Protein AF-A0A9P7UYM9-F1 (afdb_monomer_lite)

Foldseek 3Di:
DPPCLVCLVQQLDDDPPDHQLRVLLVVPDVSLVVNVVSLVVLLVSLLPDDPVNLPDPVSLVSLVSSLVSLLVCVVSVCCVVDLCSLVSNVLSCCSNPVPVVLVVLLQLLLVLLVVWLVSLSLCSLLVSLLVVSCVSNVDPVNVVSCLLLSLQLSLLSLLQSLVVLLVVFDPDDGQDSNCGSRDCSSVVVSVVCCVVCVVSCVPGPDPQSVVSSVLSNVLPPDDPDGSNRSSVSCSCATNVDPGD

Radius of gyration: 19.59 Å; chains: 1; bounding box: 53×36×58 Å

Secondary structure (DSSP, 8-state):
-HHHHHTGGGGTS-BTTB-HHHHHHHH-GGGHHHHHHHHHHHHHHHHT--HHHHTSHHHHHHHHHHHHHHHHHHHTTGGGG-THHHHHHHHHHHHHH-HHHHHHHHHHHHHHHHHGGGG-HHHHHHHHHHHHHHHHH--THHHHTTHHHHHHHHHHHHHHHHHHHHTTTS---PPPGGGTTSTTHHHHHHHHHHHHTHHHHHHHS-HHHHHHHHHHHHHH-SSSS-HHHHHHHHHHHHTSS---

Structure (mmCIF, N/CA/C/O backbone):
data_AF-A0A9P7UYM9-F1
#
_entry.id   AF-A0A9P7UYM9-F1
#
loop_
_atom_site.group_PDB
_atom_site.id
_atom_site.type_symbol
_atom_site.label_atom_id
_atom_site.label_alt_id
_atom_site.label_comp_id
_atom_site.label_asym_id
_atom_site.label_entity_id
_atom_site.label_seq_id
_atom_site.pdbx_PDB_ins_code
_atom_site.Cartn_x
_atom_site.Cartn_y
_atom_site.Cartn_z
_atom_site.occupancy
_atom_site.B_iso_or_equiv
_atom_site.auth_seq_id
_atom_site.auth_comp_id
_atom_site.auth_asym_id
_atom_site.auth_atom_id
_atom_site.pdbx_PDB_model_num
ATOM 1 N N . MET A 1 1 ? 9.250 -23.137 -12.640 1.00 51.44 1 MET A N 1
ATOM 2 C CA . MET A 1 1 ? 9.514 -21.682 -12.545 1.00 51.44 1 MET A CA 1
ATOM 3 C C . MET A 1 1 ? 10.900 -21.357 -11.949 1.00 51.44 1 MET A C 1
ATOM 5 O O . MET A 1 1 ? 11.287 -20.203 -11.970 1.00 51.44 1 MET A O 1
ATOM 9 N N . GLU A 1 2 ? 11.706 -22.342 -11.511 1.00 57.28 2 GLU A N 1
ATOM 10 C CA . GLU A 1 2 ? 12.935 -22.096 -10.724 1.00 57.28 2 GLU A CA 1
ATOM 11 C C . GLU A 1 2 ? 14.139 -21.466 -11.448 1.00 57.28 2 GLU A C 1
ATOM 13 O O . GLU A 1 2 ? 14.885 -20.721 -10.821 1.00 57.28 2 GLU A O 1
ATOM 18 N N . ILE A 1 3 ? 14.393 -21.760 -12.728 1.00 50.09 3 ILE A N 1
ATOM 19 C CA . ILE A 1 3 ? 15.613 -21.263 -13.404 1.00 50.09 3 ILE A CA 1
ATOM 20 C C . ILE A 1 3 ? 15.484 -19.769 -13.749 1.00 50.09 3 ILE A C 1
ATOM 22 O O . ILE A 1 3 ? 16.435 -19.003 -13.600 1.00 50.09 3 ILE A O 1
ATOM 26 N N . ARG A 1 4 ? 14.283 -19.342 -14.161 1.00 55.88 4 ARG A N 1
ATOM 27 C CA . ARG A 1 4 ? 13.996 -17.969 -14.601 1.00 55.88 4 ARG A CA 1
ATOM 28 C C . ARG A 1 4 ? 14.136 -16.957 -13.463 1.00 55.88 4 ARG A C 1
ATOM 30 O O . ARG A 1 4 ? 14.741 -15.908 -13.659 1.00 55.88 4 ARG A O 1
ATOM 37 N N . ASP A 1 5 ? 13.635 -17.293 -12.278 1.00 65.00 5 ASP A N 1
ATOM 38 C CA . ASP A 1 5 ? 13.647 -16.368 -11.142 1.00 65.00 5 ASP A CA 1
ATOM 39 C C . ASP A 1 5 ? 15.043 -16.309 -10.491 1.00 65.00 5 ASP A C 1
ATOM 41 O O . ASP A 1 5 ? 15.495 -15.237 -10.085 1.00 65.00 5 ASP A O 1
ATOM 45 N N . LYS A 1 6 ? 15.807 -17.418 -10.518 1.00 71.06 6 LYS A N 1
ATOM 46 C CA . LYS A 1 6 ? 17.222 -17.455 -10.084 1.00 71.06 6 LYS A CA 1
ATOM 47 C C . LYS A 1 6 ? 18.110 -16.511 -10.910 1.00 71.06 6 LYS A C 1
ATOM 49 O O . LYS A 1 6 ? 19.010 -15.869 -10.364 1.00 71.06 6 LYS A O 1
ATOM 54 N N . ALA A 1 7 ? 17.843 -16.380 -12.210 1.00 83.12 7 ALA A N 1
ATOM 55 C CA . ALA A 1 7 ? 18.609 -15.530 -13.124 1.00 83.12 7 ALA A CA 1
ATOM 56 C C . ALA A 1 7 ? 18.032 -14.112 -13.307 1.00 83.12 7 ALA A C 1
ATOM 58 O O . ALA A 1 7 ? 18.634 -13.305 -14.013 1.00 83.12 7 ALA A O 1
ATOM 59 N N . PHE A 1 8 ? 16.912 -13.769 -12.660 1.00 87.81 8 PHE A N 1
ATOM 60 C CA . PHE A 1 8 ? 16.214 -12.492 -12.872 1.00 87.81 8 PHE A CA 1
ATOM 61 C C . PHE A 1 8 ? 17.111 -11.260 -12.672 1.00 87.81 8 PHE A C 1
ATOM 63 O O . PHE A 1 8 ? 17.036 -10.286 -13.418 1.00 87.81 8 PHE A O 1
ATOM 70 N N . HIS A 1 9 ? 18.031 -11.331 -11.709 1.00 88.44 9 HIS A N 1
ATOM 71 C CA . HIS A 1 9 ? 19.010 -10.281 -11.433 1.00 88.44 9 HIS A CA 1
ATOM 72 C C . HIS A 1 9 ? 19.857 -9.874 -12.656 1.00 88.44 9 HIS A C 1
ATOM 74 O O . HIS A 1 9 ? 20.320 -8.735 -12.721 1.00 88.44 9 HIS A O 1
ATOM 80 N N . LEU A 1 10 ? 20.037 -10.761 -13.644 1.00 90.31 10 LEU A N 1
ATOM 81 C CA . LEU A 1 10 ? 20.764 -10.464 -14.881 1.00 90.31 10 LEU A CA 1
ATOM 82 C C . LEU A 1 10 ? 20.045 -9.431 -15.759 1.00 90.31 10 LEU A C 1
ATOM 84 O O . LEU A 1 10 ? 20.717 -8.700 -16.485 1.00 90.31 10 LEU A O 1
ATOM 88 N N . LEU A 1 11 ? 18.714 -9.321 -15.650 1.00 91.31 11 LEU A N 1
ATOM 89 C CA . LEU A 1 11 ? 17.913 -8.315 -16.360 1.00 91.31 11 LEU A CA 1
ATOM 90 C C . LEU A 1 11 ? 18.058 -6.908 -15.765 1.00 91.31 11 LEU A C 1
ATOM 92 O O . LEU A 1 11 ? 17.739 -5.919 -16.419 1.00 91.31 11 LEU A O 1
ATOM 96 N N . LEU A 1 12 ? 18.529 -6.819 -14.519 1.00 91.25 12 LEU A N 1
ATOM 97 C CA . LEU A 1 12 ? 18.721 -5.563 -13.791 1.00 91.25 12 LEU A CA 1
ATOM 98 C C . LEU A 1 12 ? 20.185 -5.119 -13.761 1.00 91.25 12 LEU A C 1
ATOM 100 O O . LEU A 1 12 ? 20.483 -3.969 -13.431 1.00 91.25 12 LEU A O 1
ATOM 104 N N . ARG A 1 13 ? 21.105 -6.028 -14.093 1.00 88.38 13 ARG A N 1
ATOM 105 C CA . ARG A 1 13 ? 22.536 -5.752 -14.148 1.00 88.38 13 ARG A CA 1
ATOM 106 C C . ARG A 1 13 ? 22.860 -4.912 -15.382 1.00 88.38 13 ARG A C 1
ATOM 108 O O . ARG A 1 13 ? 22.317 -5.131 -16.461 1.00 88.38 13 ARG A O 1
ATOM 115 N N . LYS A 1 14 ? 23.785 -3.965 -15.223 1.00 88.00 14 LYS A N 1
ATOM 116 C CA . LYS A 1 14 ? 24.377 -3.259 -16.361 1.00 88.00 14 LYS A CA 1
ATOM 117 C C . LYS A 1 14 ? 25.334 -4.180 -17.113 1.00 88.00 14 LYS A C 1
ATOM 119 O O . LYS A 1 14 ? 26.183 -4.823 -16.493 1.00 88.00 14 LYS A O 1
ATOM 124 N N . TRP A 1 15 ? 25.213 -4.188 -18.431 1.00 85.81 15 TRP A N 1
ATOM 125 C CA . TRP A 1 15 ? 26.160 -4.806 -19.349 1.00 85.81 15 TRP A CA 1
ATOM 126 C C . TRP A 1 15 ? 26.758 -3.680 -20.191 1.00 85.81 15 TRP A C 1
ATOM 128 O O . TRP A 1 15 ? 26.061 -3.065 -20.992 1.00 85.81 15 TRP A O 1
ATOM 138 N N . GLY A 1 16 ? 28.022 -3.338 -19.928 1.00 86.88 16 GLY A N 1
ATOM 139 C CA . GLY A 1 16 ? 28.596 -2.076 -20.400 1.00 86.88 16 GLY A CA 1
ATOM 140 C C . GLY A 1 16 ? 28.020 -0.887 -19.626 1.00 86.88 16 GLY A C 1
ATOM 141 O O . GLY A 1 16 ? 28.102 -0.844 -18.396 1.00 86.88 16 GLY A O 1
ATOM 142 N N . ASP A 1 17 ? 27.426 0.074 -20.331 1.00 88.94 17 ASP A N 1
ATOM 143 C CA . ASP A 1 17 ? 26.919 1.327 -19.762 1.00 88.94 17 ASP A CA 1
ATOM 144 C C . ASP A 1 17 ? 25.404 1.313 -19.455 1.00 88.94 17 ASP A C 1
ATOM 146 O O . ASP A 1 17 ? 24.905 2.201 -18.754 1.00 88.94 17 ASP A O 1
ATOM 150 N N . ALA A 1 18 ? 24.672 0.293 -19.920 1.00 91.19 18 ALA A N 1
ATOM 151 C CA . ALA A 1 18 ? 23.214 0.216 -19.834 1.00 91.19 18 ALA A CA 1
ATOM 152 C C . ALA A 1 18 ? 22.706 -1.115 -19.255 1.00 91.19 18 ALA A C 1
ATOM 154 O O . ALA A 1 18 ? 23.356 -2.156 -19.335 1.00 91.19 18 ALA A O 1
ATOM 155 N N . THR A 1 19 ? 21.513 -1.087 -18.656 1.00 94.19 19 THR A N 1
ATOM 156 C CA . THR A 1 19 ? 20.737 -2.309 -18.388 1.00 94.19 19 THR A CA 1
ATOM 157 C C . THR A 1 19 ? 20.071 -2.788 -19.684 1.00 94.19 19 THR A C 1
ATOM 159 O O . THR A 1 19 ? 19.872 -1.970 -20.585 1.00 94.19 19 THR A O 1
ATOM 162 N N . PRO A 1 20 ? 19.668 -4.069 -19.792 1.00 94.75 20 PRO A N 1
ATOM 163 C CA . PRO A 1 20 ? 18.936 -4.570 -20.957 1.00 94.75 20 PRO A CA 1
ATOM 164 C C . PRO A 1 20 ? 17.717 -3.716 -21.333 1.00 94.75 20 PRO A C 1
ATOM 166 O O . PRO A 1 20 ? 17.529 -3.399 -22.505 1.00 94.75 20 PRO A O 1
ATOM 169 N N . LEU A 1 21 ? 16.935 -3.268 -20.341 1.00 94.00 21 LEU A N 1
ATOM 170 C CA . LEU A 1 21 ? 15.787 -2.392 -20.581 1.00 94.00 21 LEU A CA 1
ATOM 171 C C . LEU A 1 21 ? 16.217 -1.025 -21.124 1.00 94.00 21 LEU A C 1
ATOM 173 O O . LEU A 1 21 ? 15.674 -0.567 -22.125 1.00 94.00 21 LEU A O 1
ATOM 177 N N . LEU A 1 22 ? 17.204 -0.378 -20.495 1.00 93.75 22 LEU A N 1
ATOM 178 C CA . LEU A 1 22 ? 17.693 0.923 -20.957 1.00 93.75 22 LEU A CA 1
ATOM 179 C C . LEU A 1 22 ? 18.284 0.838 -22.367 1.00 93.75 22 LEU A C 1
ATOM 181 O O . LEU A 1 22 ? 18.065 1.737 -23.174 1.00 93.75 22 LEU A O 1
ATOM 185 N N . HIS A 1 23 ? 19.003 -0.240 -22.675 1.00 94.12 23 HIS A N 1
ATOM 186 C CA . HIS A 1 23 ? 19.555 -0.470 -24.003 1.00 94.12 23 HIS A CA 1
ATOM 187 C C . HIS A 1 23 ? 18.448 -0.588 -25.059 1.00 94.12 23 HIS A C 1
ATOM 189 O O . HIS A 1 23 ? 18.479 0.142 -26.046 1.00 94.12 23 HIS A O 1
ATOM 195 N N . ALA A 1 24 ? 17.425 -1.416 -24.813 1.00 93.50 24 ALA A N 1
ATOM 196 C CA . ALA A 1 24 ? 16.278 -1.548 -25.714 1.00 93.50 24 ALA A CA 1
ATOM 197 C C . ALA A 1 24 ? 15.563 -0.203 -25.943 1.00 93.50 24 ALA A C 1
ATOM 199 O O . ALA A 1 24 ? 15.263 0.155 -27.080 1.00 93.50 24 ALA A O 1
ATOM 200 N N . MET A 1 25 ? 15.356 0.583 -24.879 1.00 92.50 25 MET A N 1
ATOM 201 C CA . MET A 1 25 ? 14.735 1.910 -24.984 1.00 92.50 25 MET A CA 1
ATOM 202 C C . MET A 1 25 ? 15.581 2.912 -25.780 1.00 92.50 25 MET A C 1
ATOM 204 O O . MET A 1 25 ? 15.022 3.708 -26.529 1.00 92.50 25 MET A O 1
ATOM 208 N N . ARG A 1 26 ? 16.914 2.872 -25.646 1.00 93.19 26 ARG A N 1
ATOM 209 C CA . ARG A 1 26 ? 17.832 3.762 -26.379 1.00 93.19 26 ARG A CA 1
ATOM 210 C C . ARG A 1 26 ? 17.861 3.492 -27.881 1.00 93.19 26 ARG A C 1
ATOM 212 O O . ARG A 1 26 ? 18.061 4.432 -28.640 1.00 93.19 26 ARG A O 1
ATOM 219 N N . ILE A 1 27 ? 17.669 2.242 -28.308 1.00 92.69 27 ILE A N 1
ATOM 220 C CA . ILE A 1 27 ? 17.578 1.913 -29.740 1.00 92.69 27 ILE A CA 1
ATOM 221 C C . ILE A 1 27 ? 16.287 2.491 -30.347 1.00 92.69 27 ILE A C 1
ATOM 223 O O . ILE A 1 27 ? 16.267 2.887 -31.511 1.00 92.69 27 ILE A O 1
ATOM 227 N N . GLY A 1 28 ? 15.215 2.580 -29.556 1.00 87.62 28 GLY A N 1
ATOM 228 C CA . GLY A 1 28 ? 13.964 3.218 -29.952 1.00 87.62 28 GLY A CA 1
ATOM 229 C C . GLY A 1 28 ? 12.921 2.234 -30.481 1.00 87.62 28 GLY A C 1
ATOM 230 O O . GLY A 1 28 ? 12.781 1.115 -29.987 1.00 87.62 28 GLY A O 1
ATOM 231 N N . THR A 1 29 ? 12.132 2.668 -31.465 1.00 86.56 29 THR A N 1
ATOM 232 C CA . THR A 1 29 ? 10.886 1.995 -31.880 1.00 86.56 29 THR A CA 1
ATOM 233 C C . THR A 1 29 ? 11.078 0.550 -32.331 1.00 86.56 29 THR A C 1
ATOM 235 O O . THR A 1 29 ? 10.232 -0.285 -32.022 1.00 86.56 29 THR A O 1
ATOM 238 N N . SER A 1 30 ? 12.199 0.227 -32.980 1.00 91.69 30 SER A N 1
ATOM 239 C CA . SER A 1 30 ? 12.502 -1.135 -33.444 1.00 91.69 3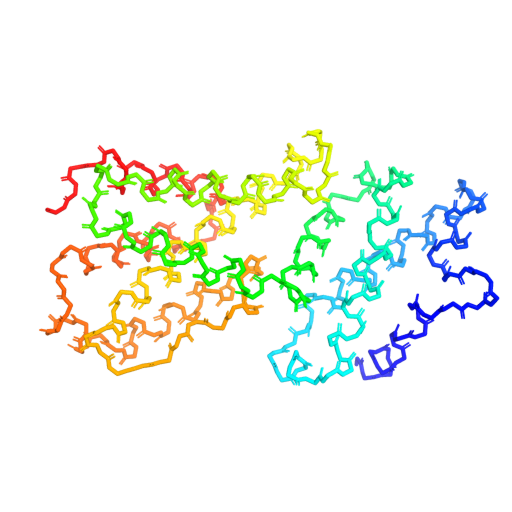0 SER A CA 1
ATOM 240 C C . SER A 1 30 ? 12.620 -2.162 -32.311 1.00 91.69 30 SER A C 1
ATOM 242 O O . SER A 1 30 ? 12.441 -3.350 -32.554 1.00 91.69 30 SER A O 1
ATOM 244 N N . HIS A 1 31 ? 12.887 -1.719 -31.077 1.00 92.88 31 HIS A N 1
ATOM 245 C CA . HIS A 1 31 ? 13.041 -2.578 -29.896 1.00 92.88 31 HIS A CA 1
ATOM 246 C C . HIS A 1 31 ? 11.980 -2.302 -28.819 1.00 92.88 31 HIS A C 1
ATOM 248 O O . HIS A 1 31 ? 12.111 -2.756 -27.679 1.00 92.88 31 HIS A O 1
ATOM 254 N N . ARG A 1 32 ? 10.894 -1.597 -29.174 1.00 88.38 32 ARG A N 1
ATOM 255 C CA . ARG A 1 32 ? 9.796 -1.292 -28.245 1.00 88.38 32 ARG A CA 1
ATOM 256 C C . ARG A 1 32 ? 9.163 -2.558 -27.665 1.00 88.38 32 ARG A C 1
ATOM 258 O O . ARG A 1 32 ? 8.951 -2.622 -26.459 1.00 88.38 32 ARG A O 1
ATOM 265 N N . GLU A 1 33 ? 8.943 -3.579 -28.491 1.00 90.25 33 GLU A N 1
ATOM 266 C CA . GLU A 1 33 ? 8.398 -4.872 -28.047 1.00 90.25 33 GLU A CA 1
ATOM 267 C C . GLU A 1 33 ? 9.318 -5.574 -27.042 1.00 90.25 33 GLU A C 1
ATOM 269 O O . GLU A 1 33 ? 8.859 -6.134 -26.050 1.00 90.25 33 GLU A O 1
ATOM 274 N N . VAL A 1 34 ? 10.637 -5.476 -27.229 1.00 92.56 34 VAL A N 1
ATOM 275 C CA . VAL A 1 34 ? 11.612 -6.029 -26.276 1.00 92.56 34 VAL A CA 1
ATOM 276 C C . VAL A 1 34 ? 11.501 -5.318 -24.928 1.00 92.56 34 VAL A C 1
ATOM 278 O O . VAL A 1 34 ? 11.482 -5.973 -23.885 1.00 92.56 34 VAL A O 1
ATOM 281 N N . ALA A 1 35 ? 11.375 -3.987 -24.932 1.00 91.88 35 ALA A N 1
ATOM 282 C CA . ALA A 1 35 ? 11.158 -3.221 -23.708 1.00 91.88 35 ALA A CA 1
ATOM 283 C C . ALA A 1 35 ? 9.848 -3.628 -23.009 1.00 91.88 35 ALA A C 1
ATOM 285 O O . ALA A 1 35 ? 9.851 -3.833 -21.796 1.00 91.88 35 ALA A O 1
ATOM 286 N N . ILE A 1 36 ? 8.758 -3.827 -23.759 1.00 89.44 36 ILE A N 1
ATOM 287 C CA . ILE A 1 36 ? 7.470 -4.303 -23.226 1.00 89.44 36 ILE A CA 1
ATOM 288 C C . ILE A 1 36 ? 7.613 -5.690 -22.583 1.00 89.44 36 ILE A C 1
ATOM 290 O O . ILE A 1 36 ? 7.172 -5.889 -21.451 1.00 89.44 36 ILE A O 1
ATOM 294 N N . VAL A 1 37 ? 8.289 -6.635 -23.244 1.00 91.25 37 VAL A N 1
ATOM 295 C CA . VAL A 1 37 ? 8.531 -7.983 -22.698 1.00 91.25 37 VAL A CA 1
ATOM 296 C C . VAL A 1 37 ? 9.333 -7.926 -21.394 1.00 91.25 37 VAL A C 1
ATOM 298 O O . VAL A 1 37 ? 9.002 -8.627 -20.432 1.00 91.25 37 VAL A O 1
ATOM 301 N N . LEU A 1 38 ? 10.361 -7.075 -21.325 1.00 92.75 38 LEU A N 1
ATOM 302 C CA . LEU A 1 38 ? 11.157 -6.879 -20.110 1.00 92.75 38 LEU A CA 1
ATOM 303 C C . LEU A 1 38 ? 10.324 -6.276 -18.971 1.00 92.75 38 LEU A C 1
ATOM 305 O O . LEU A 1 38 ? 10.402 -6.757 -17.840 1.00 92.75 38 LEU A O 1
ATOM 309 N N . LEU A 1 39 ? 9.482 -5.282 -19.262 1.00 91.62 39 LEU A N 1
ATOM 310 C CA . LEU A 1 39 ? 8.560 -4.705 -18.279 1.00 91.62 39 LEU A CA 1
ATOM 311 C C . LEU A 1 39 ? 7.536 -5.731 -17.780 1.00 91.62 39 LEU A C 1
ATOM 313 O O . LEU A 1 39 ? 7.299 -5.820 -16.575 1.00 91.62 39 LEU A O 1
ATOM 317 N N . GLY A 1 40 ? 7.000 -6.569 -18.669 1.00 89.75 40 GLY A N 1
ATOM 318 C CA . GLY A 1 40 ? 6.127 -7.681 -18.292 1.00 89.75 40 GLY A CA 1
ATOM 319 C C . GLY A 1 40 ? 6.831 -8.698 -17.386 1.00 89.75 40 GLY A C 1
ATOM 320 O O . GLY A 1 40 ? 6.243 -9.189 -16.420 1.00 89.75 40 GLY A O 1
ATOM 321 N N . ALA A 1 41 ? 8.116 -8.980 -17.634 1.00 91.19 41 ALA A N 1
ATOM 322 C CA . ALA A 1 41 ? 8.924 -9.815 -16.745 1.00 91.19 41 ALA A CA 1
ATOM 323 C C . ALA A 1 41 ? 9.129 -9.162 -15.367 1.00 91.19 41 ALA A C 1
ATOM 325 O O . ALA A 1 41 ? 9.083 -9.863 -14.355 1.00 91.19 41 ALA A O 1
ATOM 326 N N . PHE A 1 42 ? 9.309 -7.838 -15.314 1.00 92.62 42 PHE A N 1
ATOM 327 C CA . PHE A 1 42 ? 9.443 -7.094 -14.058 1.00 92.62 42 PH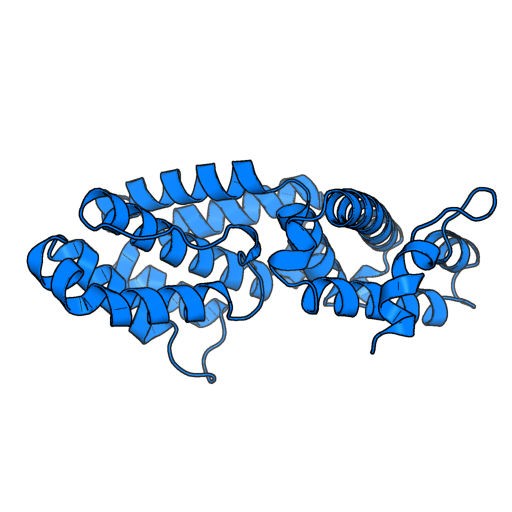E A CA 1
ATOM 328 C C . PHE A 1 42 ? 8.148 -7.120 -13.250 1.00 92.62 42 PHE A C 1
ATOM 330 O O . PHE A 1 42 ? 8.182 -7.501 -12.082 1.00 92.62 42 PHE A O 1
ATOM 337 N N . SER A 1 43 ? 7.015 -6.797 -13.879 1.00 89.44 43 SER A N 1
ATOM 338 C CA . SER A 1 43 ? 5.691 -6.856 -13.249 1.00 89.44 43 SER A CA 1
ATOM 339 C C . SER A 1 43 ? 5.404 -8.251 -12.687 1.00 89.44 43 SER A C 1
ATOM 341 O O . SER A 1 43 ? 5.076 -8.410 -11.509 1.00 89.44 43 SER A O 1
ATOM 343 N N . ARG A 1 44 ? 5.660 -9.298 -13.486 1.00 89.62 44 ARG A N 1
ATOM 344 C CA . ARG A 1 44 ? 5.503 -10.685 -13.038 1.00 89.62 44 ARG A CA 1
ATOM 345 C C . ARG A 1 44 ? 6.380 -10.999 -11.828 1.00 89.62 44 ARG A C 1
ATOM 347 O O . ARG A 1 44 ? 5.875 -11.606 -10.890 1.00 89.62 44 ARG A O 1
ATOM 354 N N . TYR A 1 45 ? 7.653 -10.603 -11.835 1.00 90.75 45 TYR A N 1
ATOM 355 C CA . TYR A 1 45 ? 8.552 -10.840 -10.703 1.00 90.75 45 TYR A CA 1
ATOM 356 C C . TYR A 1 45 ? 8.022 -10.190 -9.418 1.00 90.75 45 TYR A C 1
ATOM 358 O O . TYR A 1 45 ? 7.913 -10.878 -8.408 1.00 90.75 45 TYR A O 1
ATOM 366 N N . ILE A 1 46 ? 7.607 -8.916 -9.461 1.00 90.00 46 ILE A N 1
ATOM 367 C CA . ILE A 1 46 ? 7.038 -8.207 -8.295 1.00 90.00 46 ILE A CA 1
ATOM 368 C C . ILE A 1 46 ? 5.817 -8.953 -7.735 1.00 90.00 46 ILE A C 1
ATOM 370 O O . ILE A 1 46 ? 5.718 -9.175 -6.524 1.00 90.00 46 ILE A O 1
ATOM 374 N N . ASN A 1 47 ? 4.899 -9.373 -8.609 1.00 87.88 47 ASN A N 1
ATOM 375 C CA . ASN A 1 47 ? 3.651 -10.019 -8.201 1.00 87.88 47 ASN A CA 1
ATOM 376 C C . ASN A 1 47 ? 3.866 -11.402 -7.565 1.00 87.88 47 ASN A C 1
ATOM 378 O O . ASN A 1 47 ? 3.070 -11.811 -6.722 1.00 87.88 47 ASN A O 1
ATOM 382 N N . HIS A 1 48 ? 4.963 -12.090 -7.898 1.00 88.56 48 HIS A N 1
ATOM 383 C CA . HIS A 1 48 ? 5.302 -13.410 -7.347 1.00 88.56 48 HIS A CA 1
ATOM 384 C C . HIS A 1 48 ? 6.242 -13.354 -6.133 1.00 88.56 48 HIS A C 1
ATOM 386 O O . HIS A 1 48 ? 6.591 -14.400 -5.600 1.00 88.56 48 HIS A O 1
ATOM 392 N N . LEU A 1 49 ? 6.657 -12.165 -5.674 1.00 88.25 49 LEU A N 1
ATOM 393 C CA . LEU A 1 49 ? 7.465 -12.059 -4.459 1.00 88.25 49 LEU A CA 1
ATOM 394 C C . LEU A 1 49 ? 6.635 -12.377 -3.213 1.00 88.25 49 LEU A C 1
ATOM 396 O O . LEU A 1 49 ? 5.643 -11.696 -2.915 1.00 88.25 49 LEU A O 1
ATOM 400 N N . ASP A 1 50 ? 7.099 -13.350 -2.441 1.00 84.81 50 ASP A N 1
ATOM 401 C CA . ASP A 1 50 ? 6.510 -13.709 -1.157 1.00 84.81 50 ASP A CA 1
ATOM 402 C C . ASP A 1 50 ? 7.269 -13.088 0.017 1.00 84.81 50 ASP A C 1
ATOM 404 O O . ASP A 1 50 ? 8.368 -12.545 -0.109 1.00 84.81 50 ASP A O 1
ATOM 408 N N . GLU A 1 51 ? 6.664 -13.162 1.201 1.00 82.00 51 GLU A N 1
ATOM 409 C CA . GLU A 1 51 ? 7.203 -12.561 2.423 1.00 82.00 51 GLU A CA 1
ATOM 410 C C . GLU A 1 51 ? 8.611 -13.073 2.760 1.00 82.00 51 GLU A C 1
ATOM 412 O O . GLU A 1 51 ? 9.497 -12.316 3.160 1.00 82.00 51 GLU A O 1
ATOM 417 N N . SER A 1 52 ? 8.837 -14.372 2.559 1.00 85.12 52 SER A N 1
ATOM 418 C CA . SER A 1 52 ? 10.129 -15.017 2.796 1.00 85.12 52 SER A CA 1
ATOM 419 C C . SER A 1 52 ? 11.226 -14.479 1.871 1.00 85.12 52 SER A C 1
ATOM 421 O O . SER A 1 52 ? 12.387 -14.395 2.281 1.00 85.12 52 SER A O 1
ATOM 423 N N . ASP A 1 53 ? 10.877 -14.068 0.650 1.00 85.38 53 ASP A N 1
ATOM 424 C CA . ASP A 1 53 ? 11.812 -13.460 -0.290 1.00 85.38 53 ASP A CA 1
ATOM 425 C C . ASP A 1 53 ? 12.145 -12.026 0.091 1.00 85.38 53 ASP A C 1
ATOM 427 O O . ASP A 1 53 ? 13.308 -11.630 -0.004 1.00 85.38 53 ASP A O 1
ATOM 431 N N . LEU A 1 54 ? 11.165 -11.261 0.571 1.00 85.25 54 LEU A N 1
ATOM 432 C CA . LEU A 1 54 ? 11.353 -9.862 0.968 1.00 85.25 54 LEU A CA 1
ATOM 433 C C . LEU A 1 54 ? 12.253 -9.703 2.195 1.00 85.25 54 LEU A C 1
ATOM 435 O O . LEU A 1 54 ? 12.978 -8.714 2.303 1.00 85.25 54 LEU A O 1
ATOM 439 N N . ARG A 1 55 ? 12.299 -10.717 3.066 1.00 85.06 55 ARG A N 1
ATOM 440 C CA . ARG A 1 55 ? 13.237 -10.768 4.200 1.00 85.06 55 ARG A CA 1
ATOM 441 C C . ARG A 1 55 ? 14.699 -10.918 3.771 1.00 85.06 55 ARG A C 1
ATOM 443 O O . ARG A 1 55 ? 15.598 -10.642 4.564 1.00 85.06 55 ARG A O 1
ATOM 450 N N . LYS A 1 56 ? 14.973 -11.349 2.534 1.00 88.19 56 LYS A N 1
ATOM 451 C CA . LYS A 1 56 ? 16.345 -11.533 2.039 1.00 88.19 56 LYS A CA 1
ATOM 452 C C . LYS A 1 56 ? 16.938 -10.168 1.653 1.00 88.19 56 LYS A C 1
ATOM 454 O O . LYS A 1 56 ? 16.410 -9.513 0.751 1.00 88.19 56 LYS A O 1
ATOM 459 N N . PRO A 1 57 ? 18.100 -9.761 2.205 1.00 86.88 57 PRO A N 1
ATOM 460 C CA . PRO A 1 57 ? 18.726 -8.476 1.869 1.00 86.88 57 PRO A CA 1
ATOM 461 C C . PRO A 1 57 ? 18.986 -8.291 0.367 1.00 86.88 57 PRO A C 1
ATOM 463 O O . PRO A 1 57 ? 18.825 -7.197 -0.172 1.00 86.88 57 PRO A O 1
ATOM 466 N N . LYS A 1 58 ? 19.326 -9.382 -0.335 1.00 88.25 58 LYS A N 1
ATOM 467 C CA . LYS A 1 58 ? 19.526 -9.381 -1.792 1.00 88.25 58 LYS A CA 1
ATOM 468 C C . LYS A 1 58 ? 18.266 -8.954 -2.550 1.00 88.25 58 LYS A C 1
ATOM 470 O O . LYS A 1 58 ? 18.377 -8.198 -3.510 1.00 88.25 58 LYS A O 1
ATOM 475 N N . THR A 1 59 ? 17.084 -9.377 -2.105 1.00 90.00 59 THR A N 1
ATOM 476 C CA . THR A 1 59 ? 15.806 -8.999 -2.723 1.00 90.00 59 THR A CA 1
ATOM 477 C C . THR A 1 59 ? 15.562 -7.502 -2.604 1.00 90.00 59 THR A C 1
ATOM 479 O O . THR A 1 59 ? 15.163 -6.877 -3.581 1.00 90.00 59 THR A O 1
ATOM 482 N N . LYS A 1 60 ? 15.895 -6.891 -1.459 1.00 88.75 60 LYS A N 1
ATOM 483 C CA . LYS A 1 60 ? 15.784 -5.435 -1.278 1.00 88.75 60 LYS A CA 1
ATOM 484 C C . LYS A 1 60 ? 16.681 -4.668 -2.255 1.00 88.75 60 LYS A C 1
ATOM 486 O O . LYS A 1 60 ? 16.243 -3.684 -2.848 1.00 88.75 60 LYS A O 1
ATOM 491 N N . THR A 1 61 ? 17.903 -5.147 -2.495 1.00 91.06 61 THR A N 1
ATOM 492 C CA . THR A 1 61 ? 18.795 -4.586 -3.526 1.00 91.06 61 THR A CA 1
ATOM 493 C C . THR A 1 61 ? 18.208 -4.731 -4.931 1.00 91.06 61 THR A C 1
ATOM 495 O O . THR A 1 61 ? 18.255 -3.781 -5.714 1.00 91.06 61 THR A O 1
ATOM 498 N N . LEU A 1 62 ? 17.612 -5.886 -5.248 1.00 92.25 62 LEU A N 1
ATOM 499 C CA . LEU A 1 62 ? 16.953 -6.108 -6.537 1.00 92.25 62 LEU A CA 1
ATOM 500 C C . LEU A 1 62 ? 15.750 -5.183 -6.729 1.00 92.25 62 LEU A C 1
ATOM 502 O O . LEU A 1 62 ? 15.636 -4.576 -7.787 1.00 92.25 62 LEU A O 1
ATOM 506 N N . LEU A 1 63 ? 14.904 -5.010 -5.712 1.00 93.38 63 LEU A N 1
ATOM 507 C CA . LEU A 1 63 ? 13.759 -4.099 -5.769 1.00 93.38 63 LEU A CA 1
ATOM 508 C C . LEU A 1 63 ? 14.193 -2.649 -6.003 1.00 93.38 63 LEU A C 1
ATOM 510 O O . LEU A 1 63 ? 13.584 -1.957 -6.812 1.00 93.38 63 LEU A O 1
ATOM 514 N N . LYS A 1 64 ? 15.290 -2.196 -5.384 1.00 93.31 64 LYS A N 1
ATOM 515 C CA . LYS A 1 64 ? 15.855 -0.863 -5.664 1.00 93.31 64 LYS A CA 1
ATOM 516 C C . LYS A 1 64 ? 16.320 -0.722 -7.113 1.00 93.31 64 LYS A C 1
ATOM 518 O O . LYS A 1 64 ? 16.019 0.276 -7.762 1.00 93.31 64 LYS A O 1
ATOM 523 N N . ALA A 1 65 ? 17.024 -1.723 -7.643 1.00 93.38 65 ALA A N 1
ATOM 524 C CA . ALA A 1 65 ? 17.450 -1.716 -9.042 1.00 93.38 65 ALA A CA 1
ATOM 525 C C . ALA A 1 65 ? 16.249 -1.744 -10.003 1.00 93.38 65 ALA A C 1
ATOM 527 O O . ALA A 1 65 ? 16.233 -1.031 -11.008 1.00 93.38 65 ALA A O 1
ATOM 528 N N . LEU A 1 66 ? 15.225 -2.530 -9.672 1.00 94.62 66 LEU A N 1
ATOM 529 C CA . LEU A 1 66 ? 13.986 -2.635 -10.430 1.00 94.62 66 LEU A CA 1
ATOM 530 C C . LEU A 1 66 ? 13.222 -1.306 -10.429 1.00 94.62 66 LEU A C 1
ATOM 532 O O . LEU A 1 66 ? 12.850 -0.828 -11.496 1.00 94.62 66 LEU A O 1
ATOM 536 N N . ARG A 1 67 ? 13.107 -0.645 -9.271 1.00 94.19 67 ARG A N 1
ATOM 537 C CA . ARG A 1 67 ? 12.514 0.693 -9.127 1.00 94.19 67 ARG A CA 1
ATOM 538 C C . ARG A 1 67 ? 13.166 1.705 -10.066 1.00 94.19 67 ARG A C 1
ATOM 540 O O . ARG A 1 67 ? 12.457 2.405 -10.784 1.00 94.19 67 ARG A O 1
ATOM 547 N N . THR A 1 68 ? 14.498 1.751 -10.106 1.00 92.75 68 THR A N 1
ATOM 548 C CA . THR A 1 68 ? 15.236 2.643 -11.015 1.00 92.75 68 THR A CA 1
ATOM 549 C C . THR A 1 68 ? 14.918 2.346 -12.481 1.00 92.75 68 THR A C 1
ATOM 551 O O . THR A 1 68 ? 14.689 3.269 -13.256 1.00 92.75 68 THR A O 1
ATOM 554 N N . ASN A 1 69 ? 14.858 1.070 -12.870 1.00 93.25 69 ASN A N 1
ATOM 555 C CA . ASN A 1 69 ? 14.539 0.681 -14.247 1.00 93.25 69 ASN A CA 1
ATOM 556 C C . ASN A 1 69 ? 13.088 1.021 -14.634 1.00 93.25 69 ASN A C 1
ATOM 558 O O . ASN A 1 69 ? 12.858 1.532 -15.728 1.00 93.25 69 ASN A O 1
ATOM 562 N N . LEU A 1 70 ? 12.122 0.793 -13.739 1.00 93.56 70 LEU A N 1
ATOM 563 C CA . LEU A 1 70 ? 10.721 1.162 -13.963 1.00 93.56 70 LEU A CA 1
ATOM 564 C C . LEU A 1 70 ? 10.553 2.683 -14.059 1.00 93.56 70 LEU A C 1
ATOM 566 O O . LEU A 1 70 ? 9.853 3.162 -14.947 1.00 93.56 70 LEU A O 1
ATOM 570 N N . LYS A 1 71 ? 11.245 3.451 -13.205 1.00 91.31 71 LYS A N 1
ATOM 571 C CA . LYS A 1 71 ? 11.231 4.917 -13.282 1.00 91.31 71 LYS A CA 1
ATOM 572 C C . LYS A 1 71 ? 11.787 5.415 -14.613 1.00 91.31 71 LYS A C 1
ATOM 574 O O . LYS A 1 71 ? 11.170 6.270 -15.237 1.00 91.31 71 LYS A O 1
ATOM 579 N N . LEU A 1 72 ? 12.895 4.834 -15.081 1.00 90.69 72 LEU A N 1
ATOM 580 C CA . LEU A 1 72 ? 13.445 5.142 -16.402 1.00 90.69 72 LEU A CA 1
ATOM 581 C C . LEU A 1 72 ? 12.437 4.838 -17.515 1.00 90.69 72 LEU A C 1
ATOM 583 O O . LEU A 1 72 ? 12.248 5.671 -18.390 1.00 90.69 72 LEU A O 1
ATOM 587 N N . ALA A 1 73 ? 11.744 3.699 -17.472 1.00 91.00 73 ALA A N 1
ATOM 588 C CA . ALA A 1 73 ? 10.715 3.382 -18.464 1.00 91.00 73 ALA A CA 1
ATOM 589 C C . ALA A 1 73 ? 9.568 4.403 -18.490 1.00 91.00 73 ALA A C 1
ATOM 591 O O . ALA A 1 73 ? 9.116 4.800 -19.565 1.00 91.00 73 ALA A O 1
ATOM 592 N N . ILE A 1 74 ? 9.132 4.864 -17.315 1.00 89.19 74 ILE A N 1
ATOM 593 C CA . ILE A 1 74 ? 8.136 5.935 -17.184 1.00 89.19 74 ILE A CA 1
ATOM 594 C C . ILE A 1 74 ? 8.668 7.245 -17.785 1.00 89.19 74 ILE A C 1
ATOM 596 O O . ILE A 1 74 ? 7.952 7.934 -18.515 1.00 89.19 74 ILE A O 1
ATOM 600 N N . ASP A 1 75 ? 9.929 7.585 -17.521 1.00 87.69 75 ASP A N 1
ATOM 601 C CA . ASP A 1 75 ? 10.551 8.813 -18.025 1.00 87.69 75 ASP A CA 1
ATOM 602 C C . ASP A 1 75 ? 10.754 8.788 -19.547 1.00 87.69 75 ASP A C 1
ATOM 604 O O . ASP A 1 75 ? 10.591 9.822 -20.192 1.00 87.69 75 ASP A O 1
ATOM 608 N N . TYR A 1 76 ? 10.985 7.606 -20.128 1.00 87.44 76 TYR A N 1
ATOM 609 C CA . TYR A 1 76 ? 11.020 7.362 -21.577 1.00 87.44 76 TYR A CA 1
ATOM 610 C C . TYR A 1 76 ? 9.622 7.250 -22.225 1.00 87.44 76 TYR A C 1
ATOM 612 O O . TYR A 1 76 ? 9.517 7.001 -23.424 1.00 87.44 76 TYR A O 1
ATOM 620 N N . GLY A 1 77 ? 8.535 7.436 -21.465 1.00 84.00 77 GLY A N 1
ATOM 621 C CA . GLY A 1 77 ? 7.169 7.512 -22.003 1.00 84.00 77 GLY A CA 1
ATOM 622 C C . GLY A 1 77 ? 6.497 6.165 -22.297 1.00 84.00 77 GLY A C 1
ATOM 623 O O . GLY A 1 77 ? 5.439 6.134 -22.934 1.00 84.00 77 GLY A O 1
ATOM 624 N N . LEU A 1 78 ? 7.054 5.048 -21.810 1.00 83.50 78 LEU A N 1
ATOM 625 C CA . LEU A 1 78 ? 6.458 3.714 -21.995 1.00 83.50 78 LEU A CA 1
ATOM 626 C C . LEU A 1 78 ? 5.160 3.506 -21.200 1.00 83.50 78 LEU A C 1
ATOM 628 O O . LEU A 1 78 ? 4.420 2.566 -21.486 1.00 83.50 78 LEU A O 1
ATOM 632 N N . SER A 1 79 ? 4.843 4.393 -20.254 1.00 77.94 79 SER A N 1
ATOM 633 C CA . SER A 1 79 ? 3.590 4.364 -19.486 1.00 77.94 79 SER A CA 1
ATOM 634 C C . SER A 1 79 ? 2.342 4.480 -20.363 1.00 77.94 79 SER A C 1
ATOM 636 O O . SER A 1 79 ? 1.302 3.935 -20.016 1.00 77.94 79 SER A O 1
ATOM 638 N N . SER A 1 80 ? 2.450 5.124 -21.529 1.00 72.19 80 SER A N 1
ATOM 639 C CA . SER A 1 80 ? 1.359 5.221 -22.512 1.00 72.19 80 SER A CA 1
ATOM 640 C C . SER A 1 80 ? 0.969 3.874 -23.135 1.00 72.19 80 SER A C 1
ATOM 642 O O . SER A 1 80 ? -0.129 3.735 -23.663 1.00 72.19 80 SER A O 1
ATOM 644 N N . SER A 1 81 ? 1.857 2.877 -23.096 1.00 69.38 81 SER A N 1
ATOM 645 C CA . SER A 1 81 ? 1.641 1.562 -23.720 1.00 69.38 81 SER A CA 1
ATOM 646 C C . SER A 1 81 ? 1.557 0.414 -22.729 1.00 69.38 81 SER A C 1
ATOM 648 O O . SER A 1 81 ? 1.380 -0.724 -23.152 1.00 69.38 81 SER A O 1
ATOM 650 N N . GLN A 1 82 ? 1.729 0.687 -21.437 1.00 74.38 82 GLN A N 1
ATOM 651 C CA . GLN A 1 82 ? 1.705 -0.305 -20.367 1.00 74.38 82 GLN A CA 1
ATOM 652 C C . GLN A 1 82 ? 0.972 0.296 -19.165 1.00 74.38 82 GLN A C 1
ATOM 654 O O . GLN A 1 82 ? 1.576 1.020 -18.371 1.00 74.38 82 GLN A O 1
ATOM 659 N N . SER A 1 83 ? -0.322 -0.016 -19.033 1.00 69.69 83 SER A N 1
ATOM 660 C CA . SER A 1 83 ? -1.186 0.462 -17.938 1.00 69.69 83 SER A CA 1
ATOM 661 C C . SER A 1 83 ? -0.607 0.134 -16.561 1.00 69.69 83 SER A C 1
ATOM 663 O O . SER A 1 83 ? -0.624 0.961 -15.651 1.00 69.69 83 SER A O 1
ATOM 665 N N . ASP A 1 84 ? -0.008 -1.050 -16.439 1.00 81.44 84 ASP A N 1
ATOM 666 C CA . ASP A 1 84 ? 0.421 -1.602 -15.154 1.00 81.44 84 ASP A CA 1
ATOM 667 C C . ASP A 1 84 ? 1.825 -1.134 -14.749 1.00 81.44 84 ASP A C 1
ATOM 669 O O . ASP A 1 84 ? 2.298 -1.452 -13.654 1.00 81.44 84 ASP A O 1
ATOM 673 N N . LEU A 1 85 ? 2.517 -0.375 -15.611 1.00 87.31 85 LEU A N 1
ATOM 674 C CA . LEU A 1 85 ? 3.878 0.098 -15.357 1.00 87.31 85 LEU A CA 1
ATOM 675 C C . LEU A 1 85 ? 3.931 0.993 -14.116 1.00 87.31 85 LEU A C 1
ATOM 677 O O . LEU A 1 85 ? 4.781 0.805 -13.243 1.00 87.31 85 LEU A O 1
ATOM 681 N N . THR A 1 86 ? 3.006 1.949 -14.023 1.00 88.44 86 THR A N 1
ATOM 682 C CA . THR A 1 86 ? 2.941 2.891 -12.902 1.00 88.44 86 THR A CA 1
ATOM 683 C C . THR A 1 86 ? 2.587 2.166 -11.603 1.00 88.44 86 THR A C 1
ATOM 685 O O . THR A 1 86 ? 3.233 2.397 -10.582 1.00 88.44 86 THR A O 1
ATOM 688 N N . ALA A 1 87 ? 1.635 1.227 -11.641 1.00 89.25 87 ALA A N 1
ATOM 689 C CA . ALA A 1 87 ? 1.287 0.403 -10.483 1.00 89.25 87 ALA A CA 1
ATOM 690 C C . ALA A 1 87 ? 2.473 -0.467 -10.026 1.00 89.25 87 ALA A C 1
ATOM 692 O O . ALA A 1 87 ? 2.820 -0.466 -8.846 1.00 89.25 87 ALA A O 1
ATOM 693 N N . SER A 1 88 ? 3.164 -1.124 -10.965 1.00 91.19 88 SER A N 1
ATOM 694 C CA . SER A 1 88 ? 4.367 -1.926 -10.692 1.00 91.19 88 SER A CA 1
ATOM 695 C C . SER A 1 88 ? 5.486 -1.078 -10.074 1.00 91.19 88 SER A C 1
ATOM 697 O O . SER A 1 88 ? 6.170 -1.517 -9.144 1.00 91.19 88 SER A O 1
ATOM 699 N N . PHE A 1 89 ? 5.669 0.159 -10.551 1.00 93.31 89 PHE A N 1
ATOM 700 C CA . PHE A 1 89 ? 6.613 1.110 -9.961 1.00 93.31 89 PHE A CA 1
ATOM 701 C C . PHE A 1 89 ? 6.239 1.445 -8.515 1.00 93.31 89 PHE A C 1
ATOM 703 O O . PHE A 1 89 ? 7.096 1.340 -7.636 1.00 93.31 89 PHE A O 1
ATOM 710 N N . MET A 1 90 ? 4.974 1.786 -8.257 1.00 93.00 90 MET A N 1
ATOM 711 C CA . MET A 1 90 ? 4.504 2.146 -6.918 1.00 93.00 90 MET A CA 1
ATOM 712 C C . MET A 1 90 ? 4.615 0.978 -5.931 1.00 93.00 90 MET A C 1
ATOM 714 O O . MET A 1 90 ? 5.135 1.161 -4.831 1.00 93.00 90 MET A O 1
ATOM 718 N N . GLN A 1 91 ? 4.234 -0.236 -6.336 1.00 92.12 91 GLN A N 1
ATOM 719 C CA . GLN A 1 91 ? 4.413 -1.443 -5.520 1.00 92.12 91 GLN A CA 1
ATOM 720 C C . GLN A 1 91 ? 5.890 -1.681 -5.188 1.00 92.12 91 GLN A C 1
ATOM 722 O O . GLN A 1 91 ? 6.249 -1.876 -4.028 1.00 92.12 91 GLN A O 1
ATOM 727 N N . THR A 1 92 ? 6.770 -1.597 -6.191 1.00 93.56 92 THR A N 1
ATOM 728 C CA . THR A 1 92 ? 8.217 -1.766 -5.985 1.00 93.56 92 THR A CA 1
ATOM 729 C C . THR A 1 92 ? 8.779 -0.703 -5.045 1.00 93.56 92 THR A C 1
ATOM 731 O O . THR A 1 92 ? 9.626 -1.000 -4.198 1.00 93.56 92 THR A O 1
ATOM 734 N N . LEU A 1 93 ? 8.323 0.543 -5.181 1.00 93.50 93 LEU A N 1
ATOM 735 C CA . LEU A 1 93 ? 8.713 1.641 -4.308 1.00 93.50 93 LEU A CA 1
ATOM 736 C C . LEU A 1 93 ? 8.315 1.353 -2.857 1.00 93.50 93 LEU A C 1
ATOM 738 O O . LEU A 1 93 ? 9.179 1.410 -1.979 1.00 93.50 93 LEU A O 1
ATOM 742 N N . ILE A 1 94 ? 7.064 0.951 -2.616 1.00 93.25 94 ILE A N 1
ATOM 743 C CA . ILE A 1 94 ? 6.611 0.589 -1.271 1.00 93.25 94 ILE A CA 1
ATOM 744 C C . ILE A 1 94 ? 7.444 -0.564 -0.702 1.00 93.25 94 ILE A C 1
ATOM 746 O O . ILE A 1 94 ? 7.988 -0.444 0.393 1.00 93.25 94 ILE A O 1
ATOM 750 N N . MET A 1 95 ? 7.625 -1.642 -1.466 1.00 91.56 95 MET A N 1
ATOM 751 C CA . MET A 1 95 ? 8.343 -2.840 -1.014 1.00 91.56 95 MET A CA 1
ATOM 752 C C . MET A 1 95 ? 9.844 -2.608 -0.778 1.00 91.56 95 MET A C 1
ATOM 754 O O . MET A 1 95 ? 10.486 -3.374 -0.060 1.00 91.56 95 MET A O 1
ATOM 758 N N . SER A 1 96 ? 10.440 -1.591 -1.407 1.00 91.75 96 SER A N 1
ATOM 759 C CA . SER A 1 96 ? 11.867 -1.288 -1.245 1.00 91.75 96 SER A CA 1
ATOM 760 C C . SER A 1 96 ? 12.144 -0.251 -0.159 1.00 91.75 96 SER A C 1
ATOM 762 O O . SER A 1 96 ? 13.158 -0.369 0.539 1.00 91.75 96 SER A O 1
ATOM 764 N N . GLU A 1 97 ? 11.298 0.773 -0.039 1.00 90.94 97 GLU A N 1
ATOM 765 C CA . GLU A 1 97 ? 11.584 1.987 0.742 1.00 90.94 97 GLU A CA 1
ATOM 766 C C . GLU A 1 97 ? 10.341 2.587 1.441 1.00 90.94 97 GLU A C 1
ATOM 768 O O . GLU A 1 97 ? 10.470 3.573 2.167 1.00 90.94 97 GLU A O 1
ATOM 773 N N . GLY A 1 98 ? 9.148 2.004 1.278 1.00 91.81 98 GLY A N 1
ATOM 774 C CA . GLY A 1 98 ? 7.884 2.565 1.774 1.00 91.81 98 GLY A CA 1
ATOM 775 C C . GLY A 1 98 ? 7.501 2.218 3.211 1.00 91.81 98 GLY A C 1
ATOM 776 O O . GLY A 1 98 ? 6.528 2.784 3.704 1.00 91.81 98 GLY A O 1
ATOM 777 N N . ASP A 1 99 ? 8.247 1.347 3.901 1.00 93.62 99 ASP A N 1
ATOM 778 C CA . ASP A 1 99 ? 7.878 0.822 5.230 1.00 93.62 99 ASP A CA 1
ATOM 779 C C . ASP A 1 99 ? 7.498 1.922 6.230 1.00 93.62 99 ASP A C 1
ATOM 781 O O . ASP A 1 99 ? 6.452 1.872 6.888 1.00 93.62 99 ASP A O 1
ATOM 785 N N . LYS A 1 100 ? 8.340 2.959 6.310 1.00 95.88 100 LYS A N 1
ATOM 786 C CA . LYS A 1 100 ? 8.116 4.098 7.202 1.00 95.88 100 LYS A CA 1
ATOM 787 C C . LYS A 1 100 ? 6.855 4.866 6.818 1.00 95.88 100 LYS A C 1
ATOM 789 O O . LYS A 1 100 ? 6.060 5.197 7.689 1.00 95.88 100 LYS A O 1
ATOM 794 N N . TRP A 1 101 ? 6.660 5.128 5.528 1.00 97.44 101 TRP A N 1
ATOM 795 C CA . TRP A 1 101 ? 5.501 5.877 5.057 1.00 97.44 101 TRP A CA 1
ATOM 796 C C . TRP A 1 101 ? 4.197 5.123 5.342 1.00 97.44 101 TRP A C 1
ATOM 798 O O . TRP A 1 101 ? 3.280 5.721 5.900 1.00 97.44 101 TRP A O 1
ATOM 808 N N . VAL A 1 102 ? 4.131 3.816 5.055 1.00 97.81 102 VAL A N 1
ATOM 809 C CA . VAL A 1 102 ? 2.935 3.000 5.340 1.00 97.81 102 VAL A CA 1
ATOM 810 C C . VAL A 1 102 ? 2.651 2.964 6.841 1.00 97.81 102 VAL A C 1
ATOM 812 O O . VAL A 1 102 ? 1.502 3.130 7.244 1.00 97.81 102 VAL A O 1
ATOM 815 N N . SER A 1 103 ? 3.681 2.809 7.678 1.00 97.69 103 SER A N 1
ATOM 816 C CA . SER A 1 103 ? 3.529 2.824 9.141 1.00 97.69 103 SER A CA 1
ATOM 817 C C . SER A 1 103 ? 2.993 4.167 9.647 1.00 97.69 103 SER A C 1
ATOM 819 O O . SER A 1 103 ? 2.015 4.202 10.396 1.00 97.69 103 SER A O 1
ATOM 821 N N . ASP A 1 104 ? 3.586 5.274 9.191 1.00 98.31 104 ASP A N 1
ATOM 822 C CA . ASP A 1 104 ? 3.182 6.628 9.577 1.00 98.31 104 ASP A CA 1
ATOM 823 C C . ASP A 1 104 ? 1.734 6.917 9.120 1.00 98.31 104 ASP A C 1
ATOM 825 O O . ASP A 1 104 ? 0.934 7.461 9.883 1.00 98.31 104 ASP A O 1
ATOM 829 N N . GLN A 1 105 ? 1.348 6.504 7.904 1.00 98.50 105 GLN A N 1
ATOM 830 C CA . GLN A 1 105 ? -0.026 6.685 7.420 1.00 98.50 105 GLN A CA 1
ATOM 831 C C . GLN A 1 105 ? -1.029 5.753 8.101 1.00 98.50 105 GLN A C 1
ATOM 833 O O . GLN A 1 105 ? -2.144 6.181 8.387 1.00 98.50 105 GLN A O 1
ATOM 838 N N . THR A 1 106 ? -0.637 4.523 8.433 1.00 98.56 106 THR A N 1
ATOM 839 C CA . THR A 1 106 ? -1.460 3.607 9.238 1.00 98.56 106 THR A CA 1
ATOM 840 C C . THR A 1 106 ? -1.788 4.239 10.590 1.00 98.56 106 THR A C 1
ATOM 842 O O . THR A 1 106 ? -2.938 4.198 11.029 1.00 98.56 106 THR A O 1
ATOM 845 N N . LEU A 1 107 ? -0.806 4.882 11.232 1.00 98.19 107 LEU A N 1
ATOM 846 C CA . LEU A 1 107 ? -1.023 5.615 12.477 1.00 98.19 107 LEU A CA 1
ATOM 847 C C . LEU A 1 107 ? -1.973 6.805 12.274 1.00 98.19 107 LEU A C 1
ATOM 849 O O . LEU A 1 107 ? -2.958 6.917 13.003 1.00 98.19 107 LEU A O 1
ATOM 853 N N . ASN A 1 108 ? -1.736 7.648 11.267 1.00 98.44 108 ASN A N 1
ATOM 854 C CA . ASN A 1 108 ? -2.587 8.813 10.992 1.00 98.44 108 ASN A CA 1
ATOM 855 C C . ASN A 1 108 ? -4.049 8.419 10.728 1.00 98.44 108 ASN A C 1
ATOM 857 O O . ASN A 1 108 ? -4.968 8.992 11.315 1.00 98.44 108 ASN A O 1
ATOM 861 N N . VAL A 1 109 ? -4.269 7.398 9.898 1.00 98.69 109 VAL A N 1
ATOM 862 C CA . VAL A 1 109 ? -5.611 6.880 9.594 1.00 98.69 109 VAL A CA 1
ATOM 863 C C . VAL A 1 109 ? -6.236 6.231 10.832 1.00 98.69 109 VAL A C 1
ATOM 865 O O . VAL A 1 109 ? -7.437 6.364 11.051 1.00 98.69 109 VAL A O 1
ATOM 868 N N . SER A 1 110 ? -5.446 5.598 11.709 1.00 98.44 110 SER A N 1
ATOM 869 C CA . SER A 1 110 ? -5.967 5.041 12.966 1.00 98.44 110 SER A CA 1
ATOM 870 C C . SER A 1 110 ? -6.495 6.128 13.911 1.00 98.44 110 SER A C 1
ATOM 872 O O . SER A 1 110 ? -7.522 5.938 14.565 1.00 98.44 110 SER A O 1
ATOM 874 N N . LEU A 1 111 ? -5.839 7.293 13.950 1.00 98.25 111 LEU A N 1
ATOM 875 C CA . LEU A 1 111 ? -6.304 8.448 14.720 1.00 98.25 111 LEU A CA 1
ATOM 876 C C . LEU A 1 111 ? -7.606 9.002 14.133 1.00 98.25 111 LEU A C 1
ATOM 878 O O . LEU A 1 111 ? -8.551 9.255 14.881 1.00 98.25 111 LEU A O 1
ATOM 882 N N . ALA A 1 112 ? -7.692 9.097 12.806 1.00 98.06 112 ALA A N 1
ATOM 883 C CA . ALA A 1 112 ? -8.905 9.508 12.104 1.00 98.06 112 ALA A CA 1
ATOM 884 C C . ALA A 1 112 ? -10.084 8.554 12.371 1.00 98.06 112 ALA A C 1
ATOM 886 O O . ALA A 1 112 ? -11.174 8.988 12.738 1.00 98.06 112 ALA A O 1
ATOM 887 N N . LEU A 1 113 ? -9.848 7.239 12.310 1.00 97.62 113 LEU A N 1
ATOM 888 C CA . LEU A 1 113 ? -10.854 6.220 12.632 1.00 97.62 113 LEU A CA 1
ATOM 889 C C . LEU A 1 113 ? -11.364 6.337 14.077 1.00 97.62 113 LEU A C 1
ATOM 891 O O . LEU A 1 113 ? -12.549 6.090 14.328 1.00 97.62 113 LEU A O 1
ATOM 895 N N . ARG A 1 114 ? -10.496 6.710 15.027 1.00 95.94 114 ARG A N 1
ATOM 896 C CA . ARG A 1 114 ? -10.876 6.947 16.431 1.00 95.94 114 ARG A CA 1
ATOM 897 C C . ARG A 1 114 ? -11.705 8.218 16.602 1.00 95.94 114 ARG A C 1
ATOM 899 O O . ARG A 1 114 ? -12.667 8.185 17.364 1.00 95.94 114 ARG A O 1
ATOM 906 N N . ALA A 1 115 ? -11.356 9.294 15.894 1.00 95.44 115 ALA A N 1
ATOM 907 C CA . ALA A 1 115 ? -12.135 10.535 15.865 1.00 95.44 115 ALA A CA 1
ATOM 908 C C . ALA A 1 115 ? -13.518 10.332 15.226 1.00 95.44 115 ALA A C 1
ATOM 910 O O . ALA A 1 115 ? -14.483 11.006 15.574 1.00 95.44 115 ALA A O 1
ATOM 911 N N . GLY A 1 116 ? -13.632 9.337 14.349 1.00 92.19 116 GLY A N 1
ATOM 912 C CA . GLY A 1 116 ? -14.880 8.953 13.732 1.00 92.19 116 GLY A CA 1
ATOM 913 C C . GLY A 1 116 ? -15.152 9.708 12.443 1.00 92.19 116 GLY A C 1
ATOM 914 O O . GLY A 1 116 ? -14.226 9.948 11.683 1.00 92.19 116 GLY A O 1
ATOM 915 N N . THR A 1 117 ? -16.411 10.052 12.180 1.00 92.62 117 THR A N 1
ATOM 916 C CA . THR A 1 117 ? -16.803 10.728 10.930 1.00 92.62 117 THR A CA 1
ATOM 917 C C . THR A 1 117 ? -16.176 12.112 10.818 1.00 92.62 117 THR A C 1
ATOM 919 O O . THR A 1 117 ? -15.691 12.481 9.758 1.00 92.62 117 THR A O 1
ATOM 922 N N . SER A 1 118 ? -16.033 12.828 11.939 1.00 93.38 118 SER A N 1
ATOM 923 C CA . SER A 1 118 ? -15.282 14.091 12.003 1.00 93.38 118 SER A CA 1
ATOM 924 C C . SER A 1 118 ? -13.794 13.947 11.668 1.00 93.38 118 SER A C 1
ATOM 926 O O . SER A 1 118 ? -13.145 14.936 11.341 1.00 93.38 1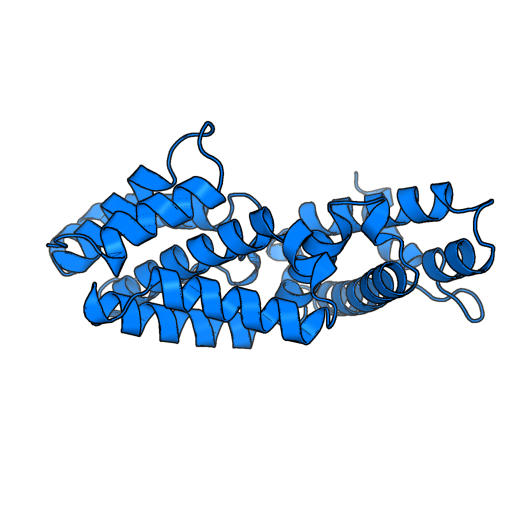18 SER A O 1
ATOM 928 N N . GLY A 1 119 ? -13.244 12.734 11.774 1.00 95.00 119 GLY A N 1
ATOM 929 C CA . GLY A 1 119 ? -11.872 12.430 11.389 1.00 95.00 119 GLY A CA 1
ATOM 930 C C . GLY A 1 119 ? -11.690 12.199 9.892 1.00 95.00 119 GLY A C 1
ATOM 931 O O . GLY A 1 119 ? -10.551 12.222 9.444 1.00 95.00 119 GLY A O 1
ATOM 932 N N . GLU A 1 120 ? -12.769 11.962 9.141 1.00 97.44 120 GLU A N 1
ATOM 933 C CA . GLU A 1 120 ? -12.759 11.665 7.699 1.00 97.44 120 GLU A CA 1
ATOM 934 C C . GLU A 1 120 ? -11.651 10.663 7.285 1.00 97.44 120 GLU A C 1
ATOM 936 O O . GLU A 1 120 ? -10.779 10.974 6.459 1.00 97.44 120 GLU A O 1
ATOM 941 N N . PRO A 1 121 ? -11.602 9.467 7.910 1.00 98.06 121 PRO A N 1
ATOM 942 C CA . PRO A 1 121 ? -10.524 8.500 7.709 1.00 98.06 121 PRO A CA 1
ATOM 943 C C . PRO A 1 121 ? -10.326 8.065 6.254 1.00 98.06 121 PRO A C 1
ATOM 945 O O . PRO A 1 121 ? -9.180 7.826 5.861 1.00 98.06 121 PRO A O 1
ATOM 948 N N . VAL A 1 122 ? -11.392 7.964 5.452 1.00 98.31 122 VAL A N 1
ATOM 949 C CA . VAL A 1 122 ? -11.286 7.554 4.041 1.00 98.31 122 VAL A CA 1
ATOM 950 C C . VAL A 1 122 ? -10.632 8.664 3.229 1.00 98.31 122 VAL A C 1
ATOM 952 O O . VAL A 1 122 ? -9.642 8.411 2.537 1.00 98.31 122 VAL A O 1
ATOM 955 N N . ARG A 1 123 ? -11.092 9.909 3.397 1.00 98.06 123 ARG A N 1
ATOM 956 C CA . ARG A 1 123 ? -10.489 11.092 2.770 1.00 98.06 123 ARG A CA 1
ATOM 957 C C . ARG A 1 123 ? -9.020 11.262 3.148 1.00 98.06 123 ARG A C 1
ATOM 959 O O . ARG A 1 123 ? -8.204 11.588 2.280 1.00 98.06 123 ARG A O 1
ATOM 966 N N . ILE A 1 124 ? -8.660 11.047 4.417 1.00 98.31 124 ILE A N 1
ATOM 967 C CA . ILE A 1 124 ? -7.263 11.113 4.876 1.00 98.31 124 ILE A CA 1
ATOM 968 C C . ILE A 1 124 ? -6.416 10.035 4.197 1.00 98.31 124 ILE A C 1
ATOM 970 O O . ILE A 1 124 ? -5.353 10.358 3.662 1.00 98.31 124 ILE A O 1
ATOM 974 N N . ALA A 1 125 ? -6.885 8.785 4.176 1.00 98.44 125 ALA A N 1
ATOM 975 C CA . ALA A 1 125 ? -6.174 7.687 3.525 1.00 98.44 125 ALA A CA 1
ATOM 976 C C . ALA A 1 125 ? -5.954 7.971 2.028 1.00 98.44 125 ALA A C 1
ATOM 978 O O . ALA A 1 125 ? -4.814 7.928 1.555 1.00 98.44 125 ALA A O 1
ATOM 979 N N . GLU A 1 126 ? -7.012 8.352 1.306 1.00 97.44 126 GLU A N 1
ATOM 980 C CA . GLU A 1 126 ? -6.945 8.639 -0.130 1.00 97.44 126 GLU A CA 1
ATOM 981 C C . GLU A 1 126 ? -6.008 9.816 -0.426 1.00 97.44 126 GLU A C 1
ATOM 983 O O . GLU A 1 126 ? -5.121 9.729 -1.282 1.00 97.44 126 GLU A O 1
ATOM 988 N N . THR A 1 127 ? -6.147 10.912 0.325 1.00 96.75 127 THR A N 1
ATOM 989 C CA . THR A 1 127 ? -5.310 12.106 0.154 1.00 96.75 127 THR A CA 1
ATOM 990 C C . THR A 1 127 ? -3.836 11.784 0.384 1.00 96.75 127 THR A C 1
ATOM 992 O O . THR A 1 127 ? -2.978 12.249 -0.372 1.00 96.75 127 THR A O 1
ATOM 995 N N . SER A 1 128 ? -3.518 10.983 1.404 1.00 97.00 128 SER A N 1
ATOM 996 C CA . SER A 1 128 ? -2.143 10.574 1.688 1.00 97.00 128 SER A CA 1
ATOM 997 C C . SER A 1 128 ? -1.548 9.734 0.560 1.00 97.00 128 SER A C 1
ATOM 999 O O . SER A 1 128 ? -0.428 10.019 0.127 1.00 97.00 128 SER A O 1
ATOM 1001 N N . VAL A 1 129 ? -2.291 8.749 0.041 1.00 95.44 129 VAL A N 1
ATOM 1002 C CA . VAL A 1 129 ? -1.852 7.911 -1.089 1.00 95.44 129 VAL A CA 1
ATOM 1003 C C . VAL A 1 129 ? -1.631 8.760 -2.341 1.00 95.44 129 VAL A C 1
ATOM 1005 O O . VAL A 1 129 ? -0.576 8.659 -2.971 1.00 95.44 129 VAL A O 1
ATOM 1008 N N . ARG A 1 130 ? -2.579 9.646 -2.679 1.00 93.69 130 ARG A N 1
ATOM 1009 C CA . ARG A 1 130 ? -2.457 10.545 -3.837 1.00 93.69 130 ARG A CA 1
ATOM 1010 C C . ARG A 1 130 ? -1.245 11.456 -3.712 1.00 93.69 130 ARG A C 1
ATOM 1012 O O . ARG A 1 130 ? -0.454 11.533 -4.644 1.00 93.69 130 ARG A O 1
ATOM 1019 N N . ARG A 1 131 ? -1.041 12.095 -2.554 1.00 93.25 131 ARG A N 1
ATOM 1020 C CA . ARG A 1 131 ? 0.136 12.950 -2.306 1.00 93.25 131 ARG A CA 1
ATOM 1021 C C . ARG A 1 131 ? 1.444 12.182 -2.466 1.00 93.25 131 ARG A C 1
ATOM 1023 O O . ARG A 1 131 ? 2.393 12.722 -3.033 1.00 93.25 131 ARG A O 1
ATOM 1030 N N . TYR A 1 132 ? 1.490 10.941 -1.988 1.00 93.31 132 TYR A N 1
ATOM 1031 C CA . TYR A 1 132 ? 2.656 10.081 -2.154 1.00 93.31 132 TYR A CA 1
ATOM 1032 C C . TYR A 1 132 ? 2.910 9.757 -3.631 1.00 93.31 132 TYR A C 1
ATOM 1034 O O . TYR A 1 132 ? 4.010 9.993 -4.121 1.00 93.31 132 TYR A O 1
ATOM 1042 N N . ALA A 1 133 ? 1.885 9.334 -4.375 1.00 90.31 133 ALA A N 1
ATOM 1043 C CA . ALA A 1 133 ? 2.001 9.080 -5.811 1.00 90.31 133 ALA A CA 1
ATOM 1044 C C . ALA A 1 133 ? 2.435 10.331 -6.596 1.00 90.31 133 ALA A C 1
ATOM 1046 O O . ALA A 1 133 ? 3.349 10.251 -7.417 1.00 90.31 133 ALA A O 1
ATOM 1047 N N . THR A 1 134 ? 1.853 11.501 -6.305 1.00 89.31 134 THR A N 1
ATOM 1048 C CA . THR A 1 134 ? 2.228 12.776 -6.939 1.00 89.31 134 THR A CA 1
ATOM 1049 C C . THR A 1 134 ? 3.698 13.102 -6.722 1.00 89.31 134 THR A C 1
ATOM 1051 O O . THR A 1 134 ? 4.390 13.475 -7.669 1.00 89.31 134 THR A O 1
ATOM 1054 N N . LYS A 1 135 ? 4.187 12.947 -5.486 1.00 90.75 135 LYS A N 1
ATOM 1055 C CA . LYS A 1 135 ? 5.582 13.229 -5.136 1.00 90.75 135 LYS A CA 1
ATOM 1056 C C . LYS A 1 135 ? 6.558 12.350 -5.924 1.00 90.75 135 LYS A C 1
ATOM 1058 O O . LYS A 1 135 ? 7.597 12.835 -6.358 1.00 90.75 135 LYS A O 1
ATOM 1063 N N . GLU A 1 136 ? 6.226 11.077 -6.100 1.00 89.38 136 GLU A N 1
ATOM 1064 C CA . GLU A 1 136 ? 7.154 10.071 -6.631 1.00 89.38 136 GLU A CA 1
ATOM 1065 C C . GLU A 1 136 ? 7.094 9.957 -8.165 1.00 89.38 136 GLU A C 1
ATOM 1067 O O . GLU A 1 136 ? 8.095 9.643 -8.814 1.00 89.38 136 GLU A O 1
ATOM 1072 N N . LEU A 1 137 ? 5.939 10.259 -8.768 1.00 84.44 137 LEU A N 1
ATOM 1073 C CA . LEU A 1 137 ? 5.745 10.227 -10.222 1.00 84.44 137 LEU A CA 1
ATOM 1074 C C . LEU A 1 137 ? 5.973 11.584 -10.893 1.00 84.44 137 LEU A C 1
ATOM 1076 O O . LEU A 1 137 ? 6.363 11.622 -12.060 1.00 84.44 137 LEU A O 1
ATOM 1080 N N . GLY A 1 138 ? 5.712 12.696 -10.198 1.00 76.06 138 GLY A N 1
ATOM 1081 C CA . GLY A 1 138 ? 5.912 14.064 -10.693 1.00 76.06 138 GLY A CA 1
ATOM 1082 C C . GLY A 1 138 ? 5.012 14.506 -11.862 1.00 76.06 138 GLY A C 1
ATOM 1083 O O . GLY A 1 138 ? 4.991 15.691 -12.179 1.00 76.06 138 GLY A O 1
ATOM 1084 N N . LYS A 1 139 ? 4.258 13.596 -12.501 1.00 71.19 139 LYS A N 1
ATOM 1085 C CA . LYS A 1 139 ? 3.377 13.868 -13.653 1.00 71.19 139 LYS A CA 1
ATOM 1086 C C . LYS A 1 139 ? 1.920 13.550 -13.314 1.00 71.19 139 LYS A C 1
ATOM 1088 O O . LYS A 1 139 ? 1.596 12.399 -13.034 1.00 71.19 139 LYS A O 1
ATOM 1093 N N . ALA A 1 140 ? 1.040 14.549 -13.398 1.00 61.56 140 ALA A N 1
ATOM 1094 C CA . ALA A 1 140 ? -0.378 14.411 -13.047 1.00 61.56 140 ALA A CA 1
ATOM 1095 C C . ALA A 1 140 ? -1.145 13.423 -13.948 1.00 61.56 140 ALA A C 1
ATOM 1097 O O . ALA A 1 140 ? -2.002 12.692 -13.462 1.00 61.56 140 ALA A O 1
ATOM 1098 N N . GLU A 1 141 ? -0.799 13.332 -15.236 1.00 68.00 141 GLU A N 1
ATOM 1099 C CA . GLU A 1 141 ? -1.443 12.404 -16.183 1.00 68.00 141 GLU A CA 1
ATOM 1100 C C . GLU A 1 141 ? -1.258 10.931 -15.792 1.00 68.00 141 GLU A C 1
ATOM 1102 O O . GLU A 1 141 ? -2.162 10.122 -15.974 1.00 68.00 141 GLU A O 1
ATOM 1107 N N . LEU A 1 142 ? -0.119 10.585 -15.178 1.00 70.75 142 LEU A N 1
ATOM 1108 C CA . LEU A 1 142 ? 0.148 9.225 -14.696 1.00 70.75 142 LEU A CA 1
ATOM 1109 C C . LEU A 1 142 ? -0.669 8.864 -13.451 1.00 70.75 142 LEU A C 1
ATOM 1111 O O . LEU A 1 142 ? -0.766 7.691 -13.106 1.00 70.75 142 LEU A O 1
ATOM 1115 N N . ILE A 1 143 ? -1.227 9.861 -12.759 1.00 67.00 143 ILE A N 1
ATOM 1116 C CA . ILE A 1 143 ? -2.065 9.651 -11.576 1.00 67.00 143 ILE A CA 1
ATOM 1117 C C . ILE A 1 143 ? -3.472 9.244 -12.009 1.00 67.00 143 ILE A C 1
ATOM 1119 O O . ILE A 1 143 ? -4.050 8.346 -11.408 1.00 67.00 143 ILE A O 1
ATOM 1123 N N . ALA A 1 144 ? -3.989 9.833 -13.092 1.00 64.06 144 ALA A N 1
ATOM 1124 C CA . ALA A 1 144 ? -5.301 9.482 -13.636 1.00 64.06 144 ALA A CA 1
ATOM 1125 C C . ALA A 1 144 ? -5.370 8.020 -14.115 1.00 64.06 144 ALA A C 1
ATOM 1127 O O . ALA A 1 144 ? -6.431 7.404 -14.081 1.00 64.06 144 ALA A O 1
ATOM 1128 N N . THR A 1 145 ? -4.237 7.436 -14.519 1.00 71.06 145 THR A N 1
ATOM 1129 C CA . THR A 1 145 ? -4.142 6.009 -14.865 1.00 71.06 145 THR A CA 1
ATOM 1130 C C . THR A 1 145 ? -3.864 5.109 -13.654 1.00 71.06 145 THR A C 1
ATOM 1132 O O . THR A 1 145 ? -3.820 3.892 -13.800 1.00 71.06 145 THR A O 1
ATOM 1135 N N . LEU A 1 146 ? -3.679 5.685 -12.459 1.00 82.31 146 LEU A N 1
ATOM 1136 C CA . LEU A 1 146 ? -3.357 4.990 -11.207 1.00 82.31 146 LEU A CA 1
ATOM 1137 C C . LEU A 1 146 ? -4.569 4.870 -10.265 1.00 82.31 146 LEU A C 1
ATOM 1139 O O . LEU A 1 146 ? -4.422 4.433 -9.127 1.00 82.31 146 LEU A O 1
ATOM 1143 N N . GLU A 1 147 ? -5.770 5.241 -10.708 1.00 87.44 147 GLU A N 1
ATOM 1144 C CA . GLU A 1 147 ? -6.962 5.298 -9.850 1.00 87.44 147 GLU A CA 1
ATOM 1145 C C . GLU A 1 147 ? -7.270 3.967 -9.147 1.00 87.44 147 GLU A C 1
ATOM 1147 O O . GLU A 1 147 ? -7.558 3.961 -7.951 1.00 87.44 147 GLU A O 1
ATOM 1152 N N . ASP A 1 148 ? -7.114 2.830 -9.831 1.00 88.69 148 ASP A N 1
ATOM 1153 C CA . ASP A 1 148 ? -7.343 1.513 -9.222 1.00 88.69 148 ASP A CA 1
ATOM 1154 C C . ASP A 1 148 ? -6.3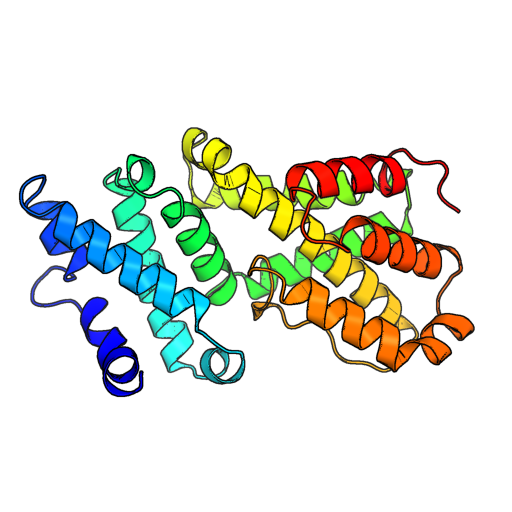10 1.174 -8.138 1.00 88.69 148 ASP A C 1
ATOM 1156 O O . ASP A 1 148 ? -6.662 0.644 -7.082 1.00 88.69 148 ASP A O 1
ATOM 1160 N N . TYR A 1 149 ? -5.039 1.530 -8.354 1.00 91.31 149 TYR A N 1
ATOM 1161 C CA . TYR A 1 149 ? -3.994 1.367 -7.340 1.00 91.31 149 TYR A CA 1
ATOM 1162 C C . TYR A 1 149 ? -4.241 2.291 -6.147 1.00 91.31 149 TYR A C 1
ATOM 1164 O O . TYR A 1 149 ? -4.132 1.848 -5.005 1.00 91.31 149 TYR A O 1
ATOM 1172 N N . VAL A 1 150 ? -4.585 3.561 -6.397 1.00 93.69 150 VAL A N 1
ATOM 1173 C CA . VAL A 1 150 ? -4.894 4.533 -5.338 1.00 93.69 150 VAL A CA 1
ATOM 1174 C C . VAL A 1 150 ? -6.058 4.029 -4.499 1.00 93.69 150 VAL A C 1
ATOM 1176 O O . VAL A 1 150 ? -5.974 4.043 -3.271 1.00 93.69 150 VAL A O 1
ATOM 1179 N N . ALA A 1 151 ? -7.112 3.533 -5.143 1.00 94.56 151 ALA A N 1
ATOM 1180 C CA . ALA A 1 151 ? -8.267 2.996 -4.451 1.00 94.56 151 ALA A CA 1
ATOM 1181 C C . ALA A 1 151 ? -7.918 1.733 -3.641 1.00 94.56 151 ALA A C 1
ATOM 1183 O O . ALA A 1 151 ? -8.294 1.658 -2.473 1.00 94.56 151 ALA A O 1
ATOM 1184 N N . ASN A 1 152 ? -7.138 0.787 -4.184 1.00 94.94 152 ASN A N 1
ATOM 1185 C CA . ASN A 1 152 ? -6.679 -0.386 -3.424 1.00 94.94 152 ASN A CA 1
ATOM 1186 C C . ASN A 1 152 ? -5.836 0.013 -2.199 1.00 94.94 152 ASN A C 1
ATOM 1188 O O . ASN A 1 152 ? -6.161 -0.339 -1.068 1.00 94.94 152 ASN A O 1
ATOM 1192 N N . ALA A 1 153 ? -4.813 0.844 -2.409 1.00 96.62 153 ALA A N 1
ATOM 1193 C CA . ALA A 1 153 ? -3.938 1.356 -1.356 1.00 96.62 153 ALA A CA 1
ATOM 1194 C C . ALA A 1 153 ? -4.705 2.123 -0.261 1.00 96.62 153 ALA A C 1
ATOM 1196 O O . ALA A 1 153 ? -4.375 2.029 0.921 1.00 96.62 153 ALA A O 1
ATOM 1197 N N . THR A 1 154 ? -5.745 2.868 -0.643 1.00 98.00 154 THR A N 1
ATOM 1198 C CA . THR A 1 154 ? -6.621 3.587 0.295 1.00 98.00 154 THR A CA 1
ATOM 1199 C C . THR A 1 154 ? -7.338 2.611 1.217 1.00 98.00 154 THR A C 1
ATOM 1201 O O . THR A 1 154 ? -7.326 2.786 2.437 1.00 98.00 154 THR A O 1
ATOM 1204 N N . VAL A 1 155 ? -7.936 1.560 0.654 1.00 97.50 155 VAL A N 1
ATOM 1205 C CA . VAL A 1 155 ? -8.658 0.581 1.466 1.00 97.50 155 VAL A CA 1
ATOM 1206 C C . VAL A 1 155 ? -7.712 -0.261 2.323 1.00 97.50 155 VAL A C 1
ATOM 1208 O O . VAL A 1 155 ? -8.022 -0.549 3.481 1.00 97.50 155 VAL A O 1
ATOM 1211 N N . ASP A 1 156 ? -6.525 -0.576 1.812 1.00 98.19 156 ASP A N 1
ATOM 1212 C CA . ASP A 1 156 ? -5.485 -1.251 2.584 1.00 98.19 156 ASP A CA 1
ATOM 1213 C C . ASP A 1 156 ? -5.058 -0.434 3.809 1.00 98.19 156 ASP A C 1
ATOM 1215 O O . ASP A 1 156 ? -4.978 -0.991 4.906 1.00 98.19 156 ASP A O 1
ATOM 1219 N N . LEU A 1 157 ? -4.868 0.887 3.672 1.00 98.50 157 LEU A N 1
ATOM 1220 C CA . LEU A 1 157 ? -4.580 1.757 4.821 1.00 98.50 157 LEU A CA 1
ATOM 1221 C C . LEU A 1 157 ? -5.695 1.697 5.870 1.00 98.50 157 LEU A C 1
ATOM 1223 O O . LEU A 1 157 ? -5.394 1.628 7.061 1.00 98.50 157 LEU A O 1
ATOM 1227 N N . LEU A 1 158 ? -6.965 1.691 5.456 1.00 98.62 158 LEU A N 1
ATOM 1228 C CA . LEU A 1 158 ? -8.099 1.594 6.382 1.00 98.62 158 LEU A CA 1
ATOM 1229 C C . LEU A 1 158 ? -8.097 0.263 7.145 1.00 98.62 158 LEU A C 1
ATOM 1231 O O . LEU A 1 158 ? -8.281 0.261 8.363 1.00 98.62 158 LEU A O 1
ATOM 1235 N N . MET A 1 159 ? -7.851 -0.858 6.460 1.00 98.62 159 MET A N 1
ATOM 1236 C CA . MET A 1 159 ? -7.765 -2.182 7.091 1.00 98.62 159 MET A CA 1
ATOM 1237 C C . MET A 1 159 ? -6.581 -2.285 8.052 1.00 98.62 159 MET A C 1
ATOM 1239 O O . MET A 1 159 ? -6.746 -2.718 9.195 1.00 98.62 159 MET A O 1
ATOM 1243 N N . MET A 1 160 ? -5.394 -1.853 7.618 1.00 98.69 160 MET A N 1
ATOM 1244 C CA . MET A 1 160 ? -4.191 -1.851 8.453 1.00 98.69 160 MET A CA 1
ATOM 1245 C C . MET A 1 160 ? -4.365 -0.947 9.678 1.00 98.69 160 MET A C 1
ATOM 1247 O O . MET A 1 160 ? -3.971 -1.328 10.781 1.00 98.69 160 MET A O 1
ATOM 1251 N N . ALA A 1 161 ? -4.997 0.218 9.513 1.00 98.69 161 ALA A N 1
ATOM 1252 C CA . ALA A 1 161 ? -5.271 1.154 10.598 1.00 98.69 161 ALA A CA 1
ATOM 1253 C C . ALA A 1 161 ? -6.318 0.620 11.579 1.00 98.69 161 ALA A C 1
ATOM 1255 O O . ALA A 1 161 ? -6.116 0.684 12.787 1.00 98.69 161 ALA A O 1
ATOM 1256 N N . ALA A 1 162 ? -7.421 0.050 11.096 1.00 98.50 162 ALA A N 1
ATOM 1257 C CA . ALA A 1 162 ? -8.424 -0.547 11.971 1.00 98.50 162 ALA A CA 1
ATOM 1258 C C . ALA A 1 162 ? -7.828 -1.725 12.765 1.00 98.50 162 ALA A C 1
ATOM 1260 O O . ALA A 1 162 ? -8.048 -1.841 13.974 1.00 98.50 162 ALA A O 1
ATOM 1261 N N . TRP A 1 163 ? -7.022 -2.568 12.111 1.00 98.56 163 TRP A N 1
ATOM 1262 C CA . TRP A 1 163 ? -6.336 -3.671 12.780 1.00 98.56 163 TRP A CA 1
ATOM 1263 C C . TRP A 1 163 ? -5.313 -3.184 13.814 1.00 98.56 163 TRP A C 1
ATOM 1265 O O . TRP A 1 163 ? -5.276 -3.702 14.931 1.00 98.56 163 TRP A O 1
ATOM 1275 N N . SER A 1 164 ? -4.538 -2.138 13.506 1.00 98.31 164 SER A N 1
ATOM 1276 C CA . SER A 1 164 ? -3.590 -1.563 14.469 1.00 98.31 164 SER A CA 1
ATOM 1277 C C . SER A 1 164 ? -4.293 -1.007 15.713 1.00 98.31 164 SER A C 1
ATOM 1279 O O . SER A 1 164 ? -3.758 -1.112 16.816 1.00 98.31 164 SER A O 1
ATOM 1281 N N . ILE A 1 165 ? -5.525 -0.493 15.592 1.00 98.31 165 ILE A N 1
ATOM 1282 C CA . ILE A 1 165 ? -6.332 -0.110 16.759 1.00 98.31 165 ILE A CA 1
ATOM 1283 C C . ILE A 1 165 ? -6.645 -1.339 17.619 1.00 98.31 165 ILE A C 1
ATOM 1285 O O . ILE A 1 165 ? -6.447 -1.263 18.831 1.00 98.31 165 ILE A O 1
ATOM 1289 N N . ALA A 1 166 ? -7.080 -2.458 17.029 1.00 98.06 166 ALA A N 1
ATOM 1290 C CA . ALA A 1 166 ? -7.392 -3.675 17.786 1.00 98.06 166 ALA A CA 1
ATOM 1291 C C . ALA A 1 166 ? -6.192 -4.212 18.568 1.00 98.06 166 ALA A C 1
ATOM 1293 O O . ALA A 1 166 ? -6.358 -4.580 19.731 1.00 98.06 166 ALA A O 1
ATOM 1294 N N . LEU A 1 167 ? -4.990 -4.182 17.985 1.00 97.62 167 LEU A N 1
ATOM 1295 C CA . LEU A 1 167 ? -3.757 -4.651 18.632 1.00 97.62 167 LEU A CA 1
ATOM 1296 C C . LEU A 1 167 ? -3.390 -3.896 19.924 1.00 97.62 167 LEU A C 1
ATOM 1298 O O . LEU A 1 167 ? -2.568 -4.376 20.696 1.00 97.62 167 LEU A O 1
ATOM 1302 N N . HIS A 1 168 ? -4.017 -2.750 20.213 1.00 96.50 168 HIS A N 1
ATOM 1303 C CA . HIS A 1 168 ? -3.884 -2.096 21.522 1.00 96.50 168 HIS A CA 1
ATOM 1304 C C . HIS A 1 168 ? -4.657 -2.815 22.641 1.00 96.50 168 HIS A C 1
ATOM 1306 O O . HIS A 1 168 ? -4.421 -2.554 23.817 1.00 96.50 168 HIS A O 1
ATOM 1312 N N . SER A 1 169 ? -5.623 -3.668 22.296 1.00 95.56 169 SER A N 1
ATOM 1313 C CA . SER A 1 169 ? -6.527 -4.336 23.242 1.00 95.56 169 SER A CA 1
ATOM 1314 C C . SER A 1 169 ? -6.458 -5.862 23.166 1.00 95.56 169 SER A C 1
ATOM 1316 O O . SER A 1 169 ? -6.804 -6.537 24.137 1.00 95.56 169 SER A O 1
ATOM 1318 N N . ILE A 1 170 ? -6.018 -6.421 22.039 1.00 96.31 170 ILE A N 1
ATOM 1319 C CA . ILE A 1 170 ? -5.876 -7.866 21.830 1.00 96.31 170 ILE A CA 1
ATOM 1320 C C . ILE A 1 170 ? -4.419 -8.227 21.538 1.00 96.31 170 ILE A C 1
ATOM 1322 O O . ILE A 1 170 ? -3.654 -7.412 21.031 1.00 96.31 170 ILE A O 1
ATOM 1326 N N . THR A 1 171 ? -4.039 -9.465 21.842 1.00 94.25 171 THR A N 1
ATOM 1327 C CA . THR A 1 171 ? -2.732 -10.009 21.464 1.00 94.25 171 THR A CA 1
ATOM 1328 C C . THR A 1 171 ? -2.813 -10.521 20.033 1.00 94.25 171 THR A C 1
ATOM 1330 O O . THR A 1 171 ? -3.655 -11.361 19.742 1.00 94.25 171 THR A O 1
ATOM 1333 N N . GLY A 1 172 ? -1.941 -10.040 19.152 1.00 93.38 172 GLY A N 1
ATOM 1334 C CA . GLY A 1 172 ? -1.912 -10.459 17.756 1.00 93.38 172 GLY A CA 1
ATOM 1335 C C . GLY A 1 172 ? -0.724 -9.865 17.009 1.00 93.38 172 GLY A C 1
ATOM 1336 O O . GLY A 1 172 ? 0.068 -9.109 17.574 1.00 93.38 172 GLY A O 1
ATOM 1337 N N . GLU A 1 173 ? -0.609 -10.201 15.728 1.00 94.50 173 GLU A N 1
ATOM 1338 C CA . GLU A 1 173 ? 0.459 -9.702 14.860 1.00 94.50 173 GLU A CA 1
ATOM 1339 C C . GLU A 1 173 ? -0.063 -8.636 13.886 1.00 94.50 173 GLU A C 1
ATOM 1341 O O . GLU A 1 173 ? -1.187 -8.764 13.379 1.00 94.50 173 GLU A O 1
ATOM 1346 N N . PRO A 1 174 ? 0.735 -7.598 13.570 1.00 95.75 174 PRO A N 1
ATOM 1347 C CA . PRO A 1 174 ? 0.376 -6.608 12.561 1.00 95.75 174 PRO A CA 1
ATOM 1348 C C . PRO A 1 174 ? 0.266 -7.237 11.169 1.00 95.75 174 PRO A C 1
ATOM 1350 O O . PRO A 1 174 ? 0.888 -8.259 10.877 1.00 95.75 174 PRO A O 1
ATOM 1353 N N . ILE A 1 175 ? -0.515 -6.602 10.290 1.00 96.69 175 ILE A N 1
ATOM 1354 C CA . ILE A 1 175 ? -0.520 -6.943 8.863 1.00 96.69 175 ILE A CA 1
ATOM 1355 C C . ILE A 1 175 ? 0.855 -6.583 8.278 1.00 96.69 175 ILE A C 1
ATOM 1357 O O . ILE A 1 175 ? 1.295 -5.450 8.485 1.00 96.69 175 ILE A O 1
ATOM 1361 N N . PRO A 1 176 ? 1.544 -7.498 7.565 1.00 94.25 176 PRO A N 1
ATOM 1362 C CA . PRO A 1 176 ? 2.819 -7.186 6.933 1.00 94.25 176 PRO A CA 1
ATOM 1363 C C . PRO A 1 176 ? 2.698 -5.993 5.982 1.00 94.25 176 PRO A C 1
ATOM 1365 O O . PRO A 1 176 ? 1.831 -5.966 5.111 1.00 94.25 176 PRO A O 1
ATOM 1368 N N . ILE A 1 177 ? 3.594 -5.014 6.122 1.00 93.69 177 ILE A N 1
ATOM 1369 C CA . ILE A 1 177 ? 3.610 -3.812 5.270 1.00 93.69 177 ILE A CA 1
ATOM 1370 C C . ILE A 1 177 ? 3.860 -4.172 3.801 1.00 93.69 177 ILE A C 1
ATOM 1372 O O . ILE A 1 177 ? 3.320 -3.552 2.892 1.00 93.69 177 ILE A O 1
ATOM 1376 N N . SER A 1 178 ? 4.611 -5.239 3.563 1.00 90.19 178 SER A N 1
ATOM 1377 C CA . SER A 1 178 ? 4.853 -5.848 2.254 1.00 90.19 178 SER A CA 1
ATOM 1378 C C . SER A 1 178 ? 3.595 -6.292 1.496 1.00 90.19 178 SER A C 1
ATOM 1380 O O . SER A 1 178 ? 3.706 -6.624 0.312 1.00 90.19 178 SER A O 1
ATOM 1382 N N . TYR A 1 179 ? 2.432 -6.375 2.152 1.00 94.31 179 TYR A N 1
ATOM 1383 C CA . TYR A 1 179 ? 1.156 -6.728 1.520 1.00 94.31 179 TYR A CA 1
ATOM 1384 C C . TYR A 1 179 ? 0.442 -5.500 0.954 1.00 94.31 179 TYR A C 1
ATOM 1386 O O . TYR A 1 179 ? -0.449 -5.654 0.125 1.00 94.31 179 TYR A O 1
ATOM 1394 N N . PHE A 1 180 ? 0.842 -4.305 1.385 1.00 95.56 180 PHE A N 1
ATOM 1395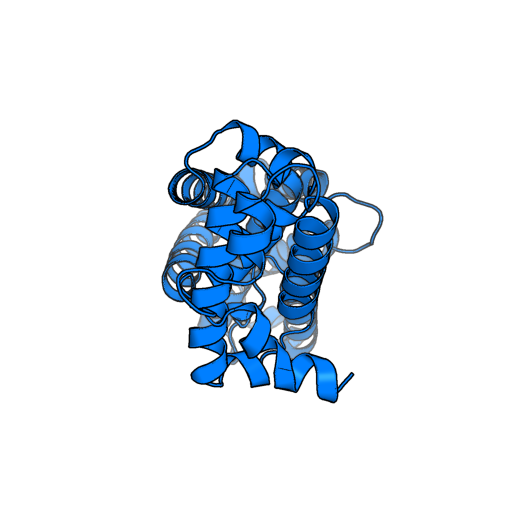 C CA . PHE A 1 180 ? 0.200 -3.048 1.039 1.00 95.56 180 PHE A CA 1
ATOM 1396 C C . PHE A 1 180 ? 0.123 -2.816 -0.473 1.00 95.56 180 PHE A C 1
ATOM 1398 O O . PHE A 1 180 ? 1.137 -2.881 -1.172 1.00 95.56 180 PHE A O 1
ATOM 1405 N N . ALA A 1 181 ? -1.076 -2.486 -0.949 1.00 93.00 181 ALA A N 1
ATOM 1406 C CA . ALA A 1 181 ? -1.417 -2.200 -2.337 1.00 93.00 181 ALA A CA 1
ATOM 1407 C C . ALA A 1 181 ? -1.060 -3.339 -3.312 1.00 93.00 181 ALA A C 1
ATOM 1409 O O . ALA A 1 181 ? -0.717 -3.101 -4.479 1.00 93.00 181 ALA A O 1
ATOM 1410 N N . ARG A 1 182 ? -1.131 -4.590 -2.832 1.00 89.25 182 ARG A N 1
ATOM 1411 C CA . ARG A 1 182 ? -0.868 -5.806 -3.617 1.00 89.25 182 ARG A CA 1
ATOM 1412 C C . ARG A 1 182 ? -2.078 -6.728 -3.604 1.00 89.25 182 ARG A C 1
ATOM 1414 O O . ARG A 1 182 ? -2.300 -7.463 -2.638 1.00 89.25 182 ARG A O 1
ATOM 1421 N N . ASP A 1 183 ? -2.803 -6.717 -4.719 1.00 86.94 183 ASP A N 1
ATOM 1422 C CA . ASP A 1 183 ? -3.992 -7.536 -4.957 1.00 86.94 183 ASP A CA 1
ATOM 1423 C C . ASP A 1 183 ? -4.925 -7.547 -3.729 1.00 86.94 183 ASP A C 1
ATOM 1425 O O . ASP A 1 183 ? -5.282 -6.485 -3.224 1.00 86.94 183 ASP A O 1
ATOM 1429 N N . ASP A 1 184 ? -5.288 -8.732 -3.226 1.00 91.00 184 ASP A N 1
ATOM 1430 C CA . ASP A 1 184 ? -6.167 -8.941 -2.071 1.00 91.00 184 ASP A CA 1
ATOM 1431 C C . ASP A 1 184 ? -5.424 -9.381 -0.792 1.00 91.00 184 ASP A C 1
ATOM 1433 O O . ASP A 1 184 ? -6.050 -9.868 0.156 1.00 91.00 184 ASP A O 1
ATOM 1437 N N . ARG A 1 185 ? -4.091 -9.227 -0.735 1.00 93.62 185 ARG A N 1
ATOM 1438 C CA . ARG A 1 185 ? -3.259 -9.774 0.357 1.00 93.62 185 ARG A CA 1
ATOM 1439 C C . ARG A 1 185 ? -3.592 -9.164 1.721 1.00 93.62 185 ARG A C 1
ATOM 1441 O O . ARG A 1 185 ? -3.707 -9.904 2.699 1.00 93.62 185 ARG A O 1
ATOM 1448 N N . VAL A 1 186 ? -3.775 -7.842 1.801 1.00 96.38 186 VAL A N 1
ATOM 1449 C CA . VAL A 1 186 ? -4.177 -7.168 3.052 1.00 96.38 186 VAL A CA 1
ATOM 1450 C C . VAL A 1 186 ? -5.570 -7.616 3.470 1.00 96.38 186 VAL A C 1
ATOM 1452 O O . VAL A 1 186 ? -5.756 -7.965 4.630 1.00 96.38 186 VAL A O 1
ATOM 1455 N N . TYR A 1 187 ? -6.521 -7.680 2.534 1.00 96.19 187 TYR A N 1
ATOM 1456 C CA . TYR A 1 187 ? -7.884 -8.129 2.819 1.00 96.19 187 TYR A CA 1
ATOM 1457 C C . TYR A 1 187 ? -7.926 -9.558 3.368 1.00 96.19 187 TYR A C 1
ATOM 1459 O O . TYR A 1 187 ? -8.511 -9.784 4.425 1.00 96.19 187 TYR A O 1
ATOM 1467 N N . LYS A 1 188 ? -7.250 -10.511 2.714 1.00 95.81 188 LYS A N 1
ATOM 1468 C CA . LYS A 1 188 ? -7.159 -11.900 3.196 1.00 95.81 188 LYS A CA 1
ATOM 1469 C C . LYS A 1 188 ? -6.590 -11.967 4.607 1.00 95.81 188 LYS A C 1
ATOM 1471 O O . LYS A 1 188 ? -7.187 -12.586 5.482 1.00 95.81 188 LYS A O 1
ATOM 1476 N N . ALA A 1 189 ? -5.475 -11.278 4.835 1.00 97.12 189 ALA A N 1
ATOM 1477 C CA . ALA A 1 189 ? -4.809 -11.278 6.127 1.00 97.12 189 ALA A CA 1
ATOM 1478 C C . ALA A 1 189 ? -5.615 -10.518 7.201 1.00 97.12 189 ALA A C 1
ATOM 1480 O O . ALA A 1 189 ? -5.469 -10.789 8.390 1.00 97.12 189 ALA A O 1
ATOM 1481 N N . PHE A 1 190 ? -6.443 -9.550 6.813 1.00 98.06 190 PHE A N 1
ATOM 1482 C CA . PHE A 1 190 ? -7.363 -8.850 7.704 1.00 98.06 190 PHE A CA 1
ATOM 1483 C C . PHE A 1 190 ? -8.522 -9.764 8.117 1.00 98.06 190 PHE A C 1
ATOM 1485 O O . PHE A 1 190 ? -8.765 -9.925 9.309 1.00 98.06 190 PHE A O 1
ATOM 1492 N N . VAL A 1 191 ? -9.186 -10.417 7.157 1.00 97.56 191 VAL A N 1
ATOM 1493 C CA . VAL A 1 191 ? -10.296 -11.348 7.419 1.00 97.56 191 VAL A CA 1
ATOM 1494 C C . VAL A 1 191 ? -9.841 -12.539 8.258 1.00 97.56 191 VAL A C 1
ATOM 1496 O O . VAL A 1 191 ? -10.480 -12.837 9.261 1.00 97.56 191 VAL A O 1
ATOM 1499 N N . GLU A 1 192 ? -8.707 -13.156 7.917 1.00 97.50 192 GLU A N 1
ATOM 1500 C CA . GLU A 1 192 ? -8.133 -14.266 8.690 1.00 97.50 192 GLU A CA 1
ATOM 1501 C C . GLU A 1 192 ? -7.948 -13.889 10.166 1.00 97.50 192 GLU A C 1
ATOM 1503 O O . GLU A 1 192 ? -8.304 -14.653 11.061 1.00 97.50 192 GLU A O 1
ATOM 1508 N N . ARG A 1 193 ? -7.430 -12.685 10.430 1.00 97.12 193 ARG A N 1
ATOM 1509 C CA . ARG A 1 193 ? -7.228 -12.183 11.791 1.00 97.12 193 ARG A CA 1
ATOM 1510 C C . ARG A 1 193 ? -8.542 -11.854 12.500 1.00 97.12 193 ARG A C 1
ATOM 1512 O O . ARG A 1 193 ? -8.679 -12.166 13.678 1.00 97.12 193 ARG A O 1
ATOM 1519 N N . LEU A 1 194 ? -9.517 -11.268 11.800 1.00 97.19 194 LEU A N 1
ATOM 1520 C CA . LEU A 1 194 ? -10.849 -11.031 12.367 1.00 97.19 194 LEU A CA 1
ATOM 1521 C C . LEU A 1 194 ? -11.525 -12.335 12.798 1.00 97.19 194 LEU A C 1
ATOM 1523 O O . LEU A 1 194 ? -12.117 -12.376 13.874 1.00 97.19 194 LEU A O 1
ATOM 1527 N N . ASP A 1 195 ? -11.425 -13.375 11.970 1.00 96.88 195 ASP A N 1
ATOM 1528 C CA . ASP A 1 195 ? -12.029 -14.681 12.239 1.00 96.88 195 ASP A CA 1
ATOM 1529 C C . ASP A 1 195 ? -11.284 -15.410 13.367 1.00 96.88 195 ASP A C 1
ATOM 1531 O O . ASP A 1 195 ? -11.903 -15.944 14.287 1.00 96.88 195 ASP A O 1
ATOM 1535 N N . LYS A 1 196 ? -9.946 -15.375 13.354 1.00 97.06 196 LYS A N 1
ATOM 1536 C CA . LYS A 1 196 ? -9.108 -15.981 14.398 1.00 97.06 196 LYS A CA 1
ATOM 1537 C C . LYS A 1 196 ? -9.333 -15.355 15.777 1.00 97.06 196 LYS A C 1
ATOM 1539 O O . LYS A 1 196 ? -9.370 -16.075 16.774 1.00 97.06 196 LYS A O 1
ATOM 1544 N N . ASP A 1 197 ? -9.475 -14.032 15.840 1.00 96.38 197 ASP A N 1
ATOM 1545 C CA . ASP A 1 197 ? -9.550 -13.273 17.092 1.00 96.38 197 ASP A CA 1
ATOM 1546 C C . ASP A 1 197 ? -10.980 -12.820 17.448 1.00 96.38 197 ASP A C 1
ATOM 1548 O O . ASP A 1 197 ? -11.161 -11.954 18.310 1.00 96.38 197 ASP A O 1
ATOM 1552 N N . GLU A 1 198 ? -12.015 -13.413 16.837 1.00 96.31 198 GLU A N 1
ATOM 1553 C CA . GLU A 1 198 ? -13.420 -12.985 16.959 1.00 96.31 198 GLU A CA 1
ATOM 1554 C C . GLU A 1 198 ? -13.866 -12.809 18.423 1.00 96.31 198 GLU A C 1
ATOM 1556 O O . GLU A 1 198 ? -14.436 -11.777 18.799 1.00 96.31 198 GLU A O 1
ATOM 1561 N N . SER A 1 199 ? -13.562 -13.791 19.278 1.00 96.12 199 SER A N 1
ATOM 1562 C CA . SER A 1 199 ? -13.902 -13.751 20.707 1.00 96.12 199 SER A CA 1
ATOM 1563 C C . SER A 1 199 ? -13.213 -12.584 21.424 1.00 96.12 199 SER A C 1
ATOM 1565 O O . SER A 1 199 ? -13.861 -11.789 22.114 1.00 96.12 199 SER A O 1
ATOM 1567 N N . ALA A 1 200 ? -11.906 -12.408 21.210 1.00 96.94 200 ALA A N 1
ATOM 1568 C CA . ALA A 1 200 ? -11.147 -11.321 21.821 1.00 96.94 200 ALA A CA 1
ATOM 1569 C C . ALA A 1 200 ? -11.657 -9.951 21.352 1.00 96.94 200 ALA A C 1
ATOM 1571 O O . ALA A 1 200 ? -11.850 -9.052 22.174 1.00 96.94 200 ALA A O 1
ATOM 1572 N N . ILE A 1 201 ? -11.955 -9.812 20.059 1.00 97.38 201 ILE A N 1
ATOM 1573 C CA . ILE A 1 201 ? -12.536 -8.600 19.474 1.00 97.38 201 ILE A CA 1
ATOM 1574 C C . ILE A 1 201 ? -13.897 -8.302 20.108 1.00 97.38 201 ILE A C 1
ATOM 1576 O O . ILE A 1 201 ? -14.158 -7.163 20.507 1.00 97.38 201 ILE A O 1
ATOM 1580 N N . ARG A 1 202 ? -14.765 -9.312 20.253 1.00 96.31 202 ARG A N 1
ATOM 1581 C CA . ARG A 1 202 ? -16.105 -9.148 20.833 1.00 96.31 202 ARG A CA 1
ATOM 1582 C C . ARG A 1 202 ? -16.058 -8.607 22.261 1.00 96.31 202 ARG A C 1
ATOM 1584 O O . ARG A 1 202 ? -16.925 -7.799 22.604 1.00 96.31 202 ARG A O 1
ATOM 1591 N N . HIS A 1 203 ? -15.084 -9.044 23.057 1.00 96.38 203 HIS A N 1
ATOM 1592 C CA . HIS A 1 203 ? -14.979 -8.707 24.478 1.00 96.38 203 HIS A CA 1
ATOM 1593 C C . HIS A 1 203 ? -14.108 -7.481 24.777 1.00 96.38 203 HIS A C 1
ATOM 1595 O O . HIS A 1 203 ? -14.392 -6.777 25.744 1.00 96.38 203 HIS A O 1
ATOM 1601 N N . LYS A 1 204 ? -13.065 -7.216 23.981 1.00 97.12 204 LYS A N 1
ATOM 1602 C CA . LYS A 1 204 ? -12.060 -6.184 24.290 1.00 97.12 204 LYS A CA 1
ATOM 1603 C C . LYS A 1 204 ? -12.131 -4.946 23.397 1.00 97.12 204 LYS A C 1
ATOM 1605 O O . LYS A 1 204 ? -11.704 -3.877 23.824 1.00 97.12 204 LYS A O 1
ATOM 1610 N N . CYS A 1 205 ? -12.656 -5.049 22.175 1.00 96.94 205 CYS A N 1
ATOM 1611 C CA . CYS A 1 205 ? -12.727 -3.909 21.260 1.00 96.94 205 CYS A CA 1
ATOM 1612 C C . CYS A 1 205 ? -13.999 -3.072 21.465 1.00 96.94 205 CYS A C 1
ATOM 1614 O O . CYS A 1 205 ? -15.081 -3.576 21.780 1.00 96.94 205 CYS A O 1
ATOM 1616 N N . THR A 1 206 ? -13.891 -1.764 21.214 1.00 96.00 206 THR A N 1
ATOM 1617 C CA . THR A 1 206 ? -15.018 -0.831 21.348 1.00 96.00 206 THR A CA 1
ATOM 1618 C C . THR A 1 206 ? -16.151 -1.160 20.369 1.00 96.00 206 THR A C 1
ATOM 1620 O O . THR A 1 206 ? -15.955 -1.784 19.322 1.00 96.00 206 THR A O 1
ATOM 1623 N N . ARG A 1 207 ? -17.379 -0.721 20.685 1.00 95.50 207 ARG A N 1
ATOM 1624 C CA . ARG A 1 207 ? -18.539 -0.884 19.786 1.00 95.50 207 ARG A CA 1
ATOM 1625 C C . ARG A 1 207 ? -18.284 -0.249 18.411 1.00 95.50 207 ARG A C 1
ATOM 1627 O O . ARG A 1 207 ? -18.627 -0.856 17.400 1.00 95.50 207 ARG A O 1
ATOM 1634 N N . ARG A 1 208 ? -17.628 0.919 18.387 1.00 94.56 208 ARG A N 1
ATOM 1635 C CA . ARG A 1 208 ? -17.243 1.625 17.159 1.00 94.56 208 ARG A CA 1
ATOM 1636 C C . ARG A 1 208 ? -16.275 0.802 16.312 1.00 94.56 208 ARG A C 1
ATOM 1638 O O . ARG A 1 208 ? -16.553 0.588 15.139 1.00 94.56 208 ARG A O 1
ATOM 1645 N N . LEU A 1 209 ? -15.202 0.276 16.908 1.00 96.75 209 LEU A N 1
ATOM 1646 C CA . LEU A 1 209 ? -14.215 -0.517 16.170 1.00 96.75 209 LEU A CA 1
ATOM 1647 C C . LEU A 1 209 ? -14.823 -1.802 15.593 1.00 96.75 209 LEU A C 1
ATOM 1649 O O . LEU A 1 209 ? -14.591 -2.141 14.437 1.00 96.75 209 LEU A O 1
ATOM 1653 N N . ARG A 1 210 ? -15.687 -2.481 16.358 1.00 97.25 210 ARG A N 1
ATOM 1654 C CA . ARG A 1 210 ? -16.416 -3.661 15.864 1.00 97.25 210 ARG A CA 1
ATOM 1655 C C . ARG A 1 210 ? -17.346 -3.336 14.694 1.00 97.25 210 ARG A C 1
ATOM 1657 O O . ARG A 1 210 ? -17.526 -4.161 13.804 1.00 97.25 210 ARG A O 1
ATOM 1664 N N . TRP A 1 211 ? -17.959 -2.155 14.672 1.00 96.69 211 TRP A N 1
ATOM 1665 C CA . TRP A 1 211 ? -18.712 -1.703 13.501 1.00 96.69 211 TRP A CA 1
ATOM 1666 C C . TRP A 1 211 ? -17.804 -1.374 12.319 1.00 96.69 211 TRP A C 1
ATOM 1668 O O . TRP A 1 211 ? -18.097 -1.849 11.229 1.00 96.69 211 TRP A O 1
ATOM 1678 N N . GLN A 1 212 ? -16.679 -0.688 12.538 1.00 97.25 212 GLN A N 1
ATOM 1679 C CA . GLN A 1 212 ? -15.690 -0.425 11.487 1.00 97.25 212 GLN A CA 1
ATOM 1680 C C . GLN A 1 212 ? -15.217 -1.729 10.832 1.00 97.25 212 GLN A C 1
ATOM 1682 O O . GLN A 1 212 ? -15.183 -1.814 9.610 1.00 97.25 212 GLN A O 1
ATOM 1687 N N . PHE A 1 213 ? -14.950 -2.780 11.614 1.00 97.81 213 PHE A N 1
ATOM 1688 C CA . PHE A 1 213 ? -14.613 -4.104 11.078 1.00 97.81 213 PHE A CA 1
ATOM 1689 C C . PHE A 1 213 ? -15.719 -4.713 10.221 1.00 97.81 213 PHE A C 1
ATOM 1691 O O . PHE A 1 213 ? -15.430 -5.240 9.149 1.00 97.81 213 PHE A O 1
ATOM 1698 N N . ARG A 1 214 ? -16.980 -4.620 10.657 1.00 96.44 214 ARG A N 1
ATOM 1699 C CA . ARG A 1 214 ? -18.119 -5.118 9.873 1.00 96.44 214 ARG A CA 1
ATOM 1700 C C . ARG A 1 214 ? -18.284 -4.354 8.562 1.00 96.44 214 ARG A C 1
ATOM 1702 O O . ARG A 1 214 ? -18.457 -4.994 7.534 1.00 96.44 214 ARG A O 1
ATOM 1709 N N . VAL A 1 215 ? -18.186 -3.024 8.594 1.00 96.19 215 VAL A N 1
ATOM 1710 C CA . VAL A 1 215 ? -18.260 -2.171 7.396 1.00 96.19 215 VAL A CA 1
ATOM 1711 C C . VAL A 1 215 ? -17.125 -2.503 6.429 1.00 96.19 215 VAL A C 1
ATOM 1713 O O . VAL A 1 215 ? -17.385 -2.796 5.266 1.00 96.19 215 VAL A O 1
ATOM 1716 N N . LEU A 1 216 ? -15.879 -2.537 6.916 1.00 97.12 216 LEU A N 1
ATOM 1717 C CA . LEU A 1 216 ? -14.711 -2.874 6.098 1.00 97.12 216 LEU A CA 1
ATOM 1718 C C . LEU A 1 216 ? -14.852 -4.262 5.471 1.00 97.12 216 LEU A C 1
ATOM 1720 O O . LEU A 1 216 ? -14.662 -4.401 4.266 1.00 97.12 216 LEU A O 1
ATOM 1724 N N . ARG A 1 217 ? -15.237 -5.279 6.254 1.00 96.25 217 ARG A N 1
ATOM 1725 C CA . ARG A 1 217 ? -15.436 -6.642 5.743 1.00 96.25 217 ARG A CA 1
ATOM 1726 C C . ARG A 1 217 ? -16.527 -6.685 4.676 1.00 96.25 217 ARG A C 1
ATOM 1728 O O . ARG A 1 217 ? -16.267 -7.212 3.603 1.00 96.25 217 ARG A O 1
ATOM 1735 N N . ALA A 1 218 ? -17.699 -6.113 4.954 1.00 94.69 218 ALA A N 1
ATOM 1736 C CA . ALA A 1 218 ? -18.860 -6.185 4.069 1.00 94.69 218 ALA A CA 1
ATOM 1737 C C . ALA A 1 218 ? -18.642 -5.451 2.738 1.00 94.69 218 ALA A C 1
ATOM 1739 O O . ALA A 1 218 ? -19.012 -5.966 1.689 1.00 94.69 218 ALA A O 1
ATOM 1740 N N . VAL A 1 219 ? -18.019 -4.268 2.758 1.00 94.31 219 VAL A N 1
ATOM 1741 C CA . VAL A 1 219 ? -17.770 -3.495 1.527 1.00 94.31 219 VAL A CA 1
ATOM 1742 C C . VAL A 1 219 ? -16.681 -4.137 0.660 1.00 94.31 219 VAL A C 1
ATOM 1744 O O . VAL A 1 219 ? -16.711 -4.020 -0.566 1.00 94.31 219 VAL A O 1
ATOM 1747 N N . LEU A 1 220 ? -15.710 -4.812 1.279 1.00 92.44 220 LEU A N 1
ATOM 1748 C CA . LEU A 1 220 ? -14.599 -5.456 0.571 1.00 92.44 220 LEU A CA 1
ATOM 1749 C C . LEU A 1 220 ? -14.888 -6.887 0.123 1.00 92.44 220 LEU A C 1
ATOM 1751 O O . LEU A 1 220 ? -14.148 -7.433 -0.700 1.00 92.44 220 LEU A O 1
ATOM 1755 N N . GLU A 1 221 ? -15.943 -7.491 0.657 1.00 89.56 221 GLU A N 1
ATOM 1756 C CA . GLU A 1 221 ? -16.387 -8.823 0.283 1.00 89.56 221 GLU A CA 1
ATOM 1757 C C . GLU A 1 221 ? -16.971 -8.843 -1.140 1.00 89.56 221 GLU A C 1
ATOM 1759 O O . GLU A 1 221 ? -17.633 -7.913 -1.600 1.00 89.56 221 GLU A O 1
ATOM 1764 N N . GLY A 1 222 ? -16.713 -9.934 -1.864 1.00 77.31 222 GLY A N 1
ATOM 1765 C CA . GLY A 1 222 ? -17.216 -10.139 -3.224 1.00 77.31 222 GLY A CA 1
ATOM 1766 C C . GLY A 1 222 ? -16.334 -9.548 -4.333 1.00 77.31 222 GLY A C 1
ATOM 1767 O O . GLY A 1 222 ? -15.556 -8.619 -4.137 1.00 77.31 222 GLY A O 1
ATOM 1768 N N . ARG A 1 223 ? -16.441 -10.123 -5.538 1.00 72.31 223 ARG A N 1
ATOM 1769 C CA . ARG A 1 223 ? -15.560 -9.822 -6.690 1.00 72.31 223 ARG A CA 1
ATOM 1770 C C . ARG A 1 223 ? -16.136 -8.819 -7.696 1.00 72.31 223 ARG A C 1
ATOM 1772 O O . ARG A 1 223 ? -15.440 -8.434 -8.624 1.00 72.31 223 ARG A O 1
ATOM 1779 N N . ASN A 1 224 ? -17.388 -8.398 -7.520 1.00 78.69 224 ASN A N 1
ATOM 1780 C CA . ASN A 1 224 ? -18.140 -7.675 -8.555 1.00 78.69 224 ASN A CA 1
ATOM 1781 C C . ASN A 1 224 ? -18.125 -6.146 -8.392 1.00 78.69 224 ASN A C 1
ATOM 1783 O O . ASN A 1 224 ? -18.794 -5.447 -9.147 1.00 78.69 224 ASN A O 1
ATOM 1787 N N . ILE A 1 225 ? -17.398 -5.619 -7.404 1.00 86.06 225 ILE A N 1
ATOM 1788 C CA . ILE A 1 225 ? -17.339 -4.185 -7.107 1.00 86.06 225 ILE A CA 1
ATOM 1789 C C . ILE A 1 225 ? -15.908 -3.700 -7.329 1.00 86.06 225 ILE A C 1
ATOM 1791 O O . ILE A 1 225 ? -14.966 -4.273 -6.781 1.00 86.06 225 ILE A O 1
ATOM 1795 N N . THR A 1 226 ? -15.746 -2.638 -8.119 1.00 89.19 226 THR A N 1
ATOM 1796 C CA . THR A 1 226 ? -14.441 -2.009 -8.361 1.00 89.19 226 THR A CA 1
ATOM 1797 C C . THR A 1 226 ? -13.904 -1.355 -7.089 1.00 89.19 226 THR A C 1
ATOM 1799 O O . THR A 1 226 ? -14.671 -0.909 -6.233 1.00 89.19 226 THR A O 1
ATOM 1802 N N . TYR A 1 227 ? -12.580 -1.234 -6.961 1.00 88.62 227 TYR A N 1
ATOM 1803 C CA . TYR A 1 227 ? -11.980 -0.579 -5.794 1.00 88.62 227 TYR A CA 1
ATOM 1804 C C . TYR A 1 227 ? -12.443 0.865 -5.622 1.00 88.62 227 TYR A C 1
ATOM 1806 O O . TYR A 1 227 ? -12.743 1.274 -4.504 1.00 88.62 227 TYR A O 1
ATOM 1814 N N . ARG A 1 228 ? -12.600 1.610 -6.719 1.00 91.56 228 ARG A N 1
ATOM 1815 C CA . ARG A 1 228 ? -13.180 2.956 -6.682 1.00 91.56 228 ARG A CA 1
ATOM 1816 C C . ARG A 1 228 ? -14.552 2.968 -6.007 1.00 91.56 228 ARG A C 1
ATOM 1818 O O . ARG A 1 228 ? -14.786 3.758 -5.098 1.00 91.56 228 ARG A O 1
ATOM 1825 N N . ARG A 1 229 ? -15.438 2.044 -6.391 1.00 93.81 229 ARG A N 1
ATOM 1826 C CA . ARG A 1 229 ? -16.769 1.947 -5.785 1.00 93.81 229 ARG A CA 1
ATOM 1827 C C . ARG A 1 229 ? -16.705 1.533 -4.313 1.00 93.81 229 ARG A C 1
ATOM 1829 O O . ARG A 1 229 ? -17.508 2.008 -3.516 1.00 93.81 229 ARG A O 1
ATOM 1836 N N . ARG A 1 230 ? -15.743 0.690 -3.929 1.00 94.75 230 ARG A N 1
ATOM 1837 C CA . ARG A 1 230 ? -15.503 0.344 -2.517 1.00 94.75 230 ARG A CA 1
ATOM 1838 C C . ARG A 1 230 ? -15.095 1.569 -1.698 1.00 94.75 230 ARG A C 1
ATOM 1840 O O . ARG A 1 230 ? -15.629 1.755 -0.612 1.00 94.75 230 ARG A O 1
ATOM 1847 N N . VAL A 1 231 ? -14.212 2.422 -2.224 1.00 96.62 231 VAL A N 1
ATOM 1848 C CA . VAL A 1 231 ? -13.824 3.684 -1.565 1.00 96.62 231 VAL A CA 1
ATOM 1849 C C . VAL A 1 231 ? -15.035 4.599 -1.376 1.00 96.62 231 VAL A C 1
ATOM 1851 O O . VAL A 1 231 ? -15.239 5.095 -0.274 1.00 96.62 231 VAL A O 1
ATOM 1854 N N . GLU A 1 232 ? -15.882 4.760 -2.396 1.00 96.25 232 GLU A N 1
ATOM 1855 C CA . GLU A 1 232 ? -17.113 5.564 -2.294 1.00 96.25 232 GLU A CA 1
ATOM 1856 C C . GLU A 1 232 ? -18.066 5.048 -1.205 1.00 96.25 232 GLU A C 1
ATOM 1858 O O . GLU A 1 232 ? -18.579 5.829 -0.404 1.00 96.25 232 GLU A O 1
ATOM 1863 N N . LEU A 1 233 ? -18.290 3.730 -1.151 1.00 95.75 233 LEU A N 1
ATOM 1864 C CA . LEU A 1 233 ? -19.133 3.105 -0.127 1.00 95.75 233 LEU A CA 1
ATOM 1865 C C . LEU A 1 233 ? -18.541 3.289 1.276 1.00 95.75 233 LEU A C 1
ATOM 1867 O O . LEU A 1 233 ? -19.262 3.638 2.208 1.00 95.75 233 LEU A O 1
ATOM 1871 N N . LEU A 1 234 ? -17.226 3.104 1.424 1.00 96.94 234 LEU A N 1
ATOM 1872 C CA . LEU A 1 234 ? -16.543 3.328 2.696 1.00 96.94 234 LEU A CA 1
ATOM 1873 C C . LEU A 1 234 ? -16.605 4.793 3.124 1.00 96.94 234 LEU A C 1
ATOM 1875 O O . LEU A 1 234 ? -16.815 5.041 4.304 1.00 96.94 234 LEU A O 1
ATOM 1879 N N . ALA A 1 235 ? -16.462 5.754 2.209 1.00 97.25 235 ALA A N 1
ATOM 1880 C CA . ALA A 1 235 ? -16.598 7.176 2.527 1.00 97.25 235 ALA A CA 1
ATOM 1881 C C . ALA A 1 235 ? -18.024 7.504 3.004 1.00 97.25 235 ALA A C 1
ATOM 1883 O O . ALA A 1 235 ? -18.204 8.201 4.005 1.00 97.25 235 ALA A O 1
ATOM 1884 N N . GLY A 1 236 ? -19.036 6.930 2.343 1.00 95.88 236 GLY A N 1
ATOM 1885 C CA . GLY A 1 236 ? -20.437 7.059 2.745 1.00 95.88 236 GLY A CA 1
ATOM 1886 C C . GLY A 1 236 ? -20.708 6.567 4.170 1.00 95.88 236 GLY A C 1
ATOM 1887 O O . GLY A 1 236 ? -21.482 7.191 4.885 1.00 95.88 236 GLY A O 1
ATOM 1888 N N . GLU A 1 237 ? -20.037 5.502 4.610 1.00 95.25 237 GLU A N 1
ATOM 1889 C CA . GLU A 1 237 ? -20.197 4.943 5.959 1.00 95.25 237 GLU A CA 1
ATOM 1890 C C . GLU A 1 237 ? -19.292 5.615 7.005 1.00 95.25 237 GLU A C 1
ATOM 1892 O O . GLU A 1 237 ? -19.745 5.979 8.091 1.00 95.25 237 GLU A O 1
ATOM 1897 N N . LEU A 1 238 ? -17.999 5.760 6.702 1.00 95.94 238 LEU A N 1
ATOM 1898 C CA . LEU A 1 238 ? -16.954 6.118 7.666 1.00 95.94 238 LEU A CA 1
ATOM 1899 C C . LEU A 1 238 ? -16.696 7.624 7.776 1.00 95.94 238 LEU A C 1
ATOM 1901 O O . LEU A 1 238 ? -16.312 8.061 8.861 1.00 95.94 238 LEU A O 1
ATOM 1905 N N . ASP A 1 239 ? -16.921 8.395 6.708 1.00 96.50 239 ASP A N 1
ATOM 1906 C CA . ASP A 1 239 ? -16.674 9.845 6.686 1.00 96.50 239 ASP A CA 1
ATOM 1907 C C . ASP A 1 239 ? -17.983 10.632 6.832 1.00 96.50 239 ASP A C 1
ATOM 1909 O O . ASP A 1 239 ? -18.034 11.618 7.560 1.00 96.50 239 ASP A O 1
ATOM 1913 N N . SER A 1 240 ? -19.059 10.190 6.170 1.00 91.50 240 SER A N 1
ATOM 1914 C CA . SER A 1 240 ? -20.339 10.927 6.110 1.00 91.50 240 SER A CA 1
ATOM 1915 C C . SER A 1 240 ? -21.527 10.223 6.777 1.00 91.50 240 SER A C 1
ATOM 1917 O O . SER A 1 240 ? -22.598 10.816 6.900 1.00 91.50 240 SER A O 1
ATOM 1919 N N . GLY A 1 241 ? -21.371 8.964 7.185 1.00 84.81 241 GLY A N 1
ATOM 1920 C CA . GLY A 1 241 ? -22.467 8.146 7.699 1.00 84.81 241 GLY A CA 1
ATOM 1921 C C . GLY A 1 241 ? -22.903 8.530 9.112 1.00 84.81 241 GLY A C 1
ATOM 1922 O O . GLY A 1 241 ? -2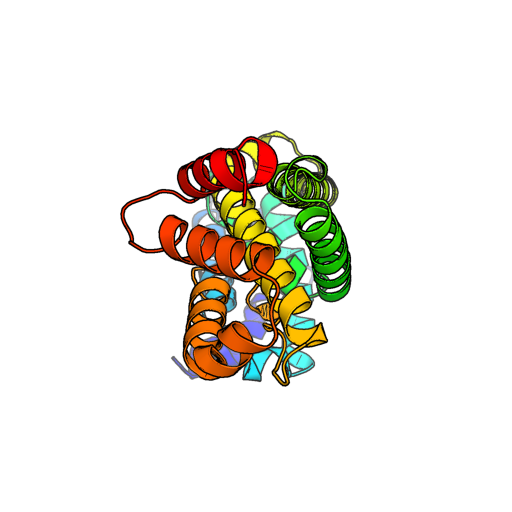2.227 9.271 9.822 1.00 84.81 241 GLY A O 1
ATOM 1923 N N . GLY A 1 242 ? -24.022 7.963 9.571 1.00 73.25 242 GLY A N 1
ATOM 1924 C CA . GLY A 1 242 ? -24.475 8.137 10.959 1.00 73.25 242 GLY A CA 1
ATOM 1925 C C . GLY A 1 242 ? -23.506 7.552 11.998 1.00 73.25 242 GLY A C 1
ATOM 1926 O O . GLY A 1 242 ? -23.542 7.940 13.163 1.00 73.25 242 GLY A O 1
ATOM 1927 N N . GLY A 1 243 ? -22.611 6.650 11.575 1.00 72.25 243 GLY A N 1
ATOM 1928 C CA . GLY A 1 243 ? -21.722 5.911 12.465 1.00 72.25 243 GLY A CA 1
ATOM 1929 C C . GLY A 1 243 ? -22.477 4.962 13.405 1.00 72.25 243 GLY A C 1
ATOM 1930 O O . GLY A 1 243 ? -23.612 4.566 13.141 1.00 72.25 243 GLY A O 1
ATOM 1931 N N . VAL A 1 244 ? -21.814 4.578 14.502 1.00 60.62 244 VAL A N 1
ATOM 1932 C CA . VAL A 1 244 ? -22.443 3.929 15.671 1.00 60.62 244 VAL A CA 1
ATOM 1933 C C . VAL A 1 244 ? -22.651 4.939 16.773 1.00 60.62 244 VAL A C 1
ATOM 1935 O O . VAL A 1 244 ? -21.664 5.668 17.034 1.00 60.62 244 VAL A O 1
#

Organism: NCBI:txid181124

pLDDT: mean 90.61, std 8.95, range [50.09, 98.69]

Sequence (244 aa):
MEIRDKAFHLLLRKWGDATPLLHAMRIGTSHREVAIVLLGAFSRYINHLDESDLRKPKTKTLLKALRTNLKLAIDYGLSSSQSDLTASFMQTLIMSEGDKWVSDQTLNVSLALRAGTSGEPVRIAETSVRRYATKELGKAELIATLEDYVANATVDLLMMAAWSIALHSITGEPIPISYFARDDRVYKAFVERLDKDESAIRHKCTRRLRWQFRVLRAVLEGRNITYRRRVELLAGELDSGGGV